Protein AF-0000000080272204 (afdb_homodimer)

Nearest PDB structures (foldseek):
  3our-assembly3_F  TM=9.694E-01  e=1.340E-16  Vibrio vulnificus CMCP6
  1gpr-assembly1_A-2  TM=9.394E-01  e=9.663E-17  Bacillus subtilis
  2gpr-assembly1_A  TM=9.603E-01  e=1.250E-15  Mycoplasma capricolum
  1gla-assembly1_F  TM=9.497E-01  e=7.249E-16  Escherichia coli
  4jbw-assembly1_M  TM=9.417E-01  e=1.393E-15  Escherichia coli K-12

Structure (mmCIF, N/CA/C/O backbone):
data_AF-0000000080272204-model_v1
#
loop_
_entity.id
_entity.type
_entity.pdbx_description
1 polymer 'PTS EIIA type-1 domain-containing protein'
#
loop_
_atom_site.group_PDB
_atom_site.id
_atom_site.type_symbol
_atom_site.label_atom_id
_atom_site.label_alt_id
_atom_site.label_comp_id
_atom_site.label_asym_id
_atom_site.label_entity_id
_atom_site.label_seq_id
_atom_site.pdbx_PDB_ins_code
_atom_site.Cartn_x
_atom_site.Cartn_y
_atom_site.Cartn_z
_atom_site.occupancy
_atom_site.B_iso_or_equiv
_atom_site.auth_seq_id
_atom_site.auth_comp_id
_atom_site.auth_asym_id
_atom_site.auth_atom_id
_atom_site.pdbx_PDB_model_num
ATOM 1 N N . MET A 1 1 ? -48.375 26.5 2.039 1 31.86 1 MET A N 1
ATOM 2 C CA . MET A 1 1 ? -47.281 26.047 1.176 1 31.86 1 MET A CA 1
ATOM 3 C C . MET A 1 1 ? -46.031 25.734 1.995 1 31.86 1 MET A C 1
ATOM 5 O O . MET A 1 1 ? -45.438 26.641 2.596 1 31.86 1 MET A O 1
ATOM 9 N N . PHE A 1 2 ? -45.906 24.578 2.662 1 43.72 2 PHE A N 1
ATOM 10 C CA . PHE A 1 2 ? -44.906 24.141 3.619 1 43.72 2 PHE A CA 1
ATOM 11 C C . PHE A 1 2 ? -43.531 24 2.943 1 43.72 2 PHE A C 1
ATOM 13 O O . PHE A 1 2 ? -43.375 23.172 2.033 1 43.72 2 PHE A O 1
ATOM 20 N N . LYS A 1 3 ? -42.844 25.078 2.795 1 41.72 3 LYS A N 1
ATOM 21 C CA . LYS A 1 3 ? -41.469 25.062 2.334 1 41.72 3 LYS A CA 1
ATOM 22 C C . LYS A 1 3 ? -40.625 24.016 3.074 1 41.72 3 LYS A C 1
ATOM 24 O O . LYS A 1 3 ? -40.438 24.125 4.285 1 41.72 3 LYS A O 1
ATOM 29 N N . PHE A 1 4 ? -40.719 22.75 2.859 1 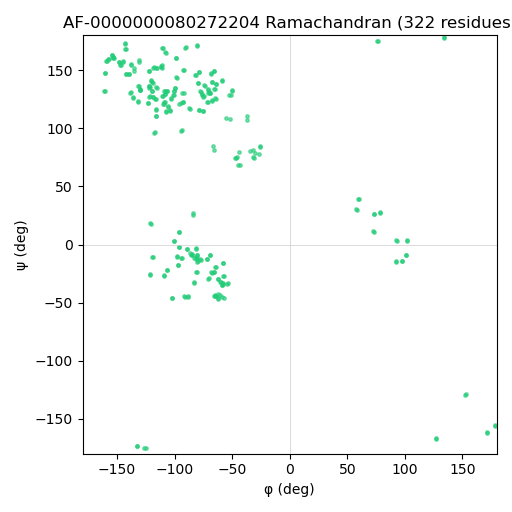41 4 PHE A N 1
ATOM 30 C CA . PHE A 1 4 ? -39.75 21.75 3.289 1 41 4 PHE A CA 1
ATOM 31 C C . PHE A 1 4 ? -38.312 22.219 3.047 1 41 4 PHE A C 1
ATOM 33 O O . PHE A 1 4 ? -37.906 22.359 1.899 1 41 4 PHE A O 1
ATOM 40 N N . ILE A 1 5 ? -37.812 23.188 3.713 1 39.78 5 ILE A N 1
ATOM 41 C CA . ILE A 1 5 ? -36.406 23.484 3.617 1 39.78 5 ILE A CA 1
ATOM 42 C C . ILE A 1 5 ? -35.594 22.188 3.721 1 39.78 5 ILE A C 1
ATOM 44 O O . ILE A 1 5 ? -35.625 21.5 4.75 1 39.78 5 ILE A O 1
ATOM 48 N N . LYS A 1 6 ? -35.594 21.438 2.652 1 42.91 6 LYS A N 1
ATOM 49 C CA . LYS A 1 6 ? -34.594 20.375 2.574 1 42.91 6 LYS A CA 1
ATOM 50 C C . LYS A 1 6 ? -33.344 20.719 3.393 1 42.91 6 LYS A C 1
ATOM 52 O O . LYS A 1 6 ? -32.719 21.734 3.152 1 42.91 6 LYS A O 1
ATOM 57 N N . LYS A 1 7 ? -33.344 20.594 4.621 1 43.19 7 LYS A N 1
ATOM 58 C CA . LYS A 1 7 ? -32.062 20.641 5.344 1 43.19 7 LYS A CA 1
ATOM 59 C C . LYS A 1 7 ? -30.938 20.078 4.488 1 43.19 7 LYS A C 1
ATOM 61 O O . LYS A 1 7 ? -30.938 18.906 4.125 1 43.19 7 LYS A O 1
ATOM 66 N N . ASP A 1 8 ? -30.328 20.797 3.547 1 45.28 8 ASP A N 1
ATOM 67 C CA . ASP A 1 8 ? -29.125 20.438 2.805 1 45.28 8 ASP A CA 1
ATOM 68 C C . ASP A 1 8 ? -28.188 19.578 3.662 1 45.28 8 ASP A C 1
ATOM 70 O O . ASP A 1 8 ? -27.781 20 4.742 1 45.28 8 ASP A O 1
ATOM 74 N N . LYS A 1 9 ? -28.453 18.375 3.873 1 51.38 9 LYS A N 1
ATOM 75 C CA . LYS A 1 9 ? -27.531 17.469 4.527 1 51.38 9 LYS A CA 1
ATOM 76 C C . LYS A 1 9 ? -26.094 17.922 4.352 1 51.38 9 LYS A C 1
ATOM 78 O O . LYS A 1 9 ? -25.609 18.047 3.227 1 51.38 9 LYS A O 1
ATOM 83 N N . GLU A 1 10 ? -25.547 18.828 5.188 1 57.72 10 GLU A N 1
ATOM 84 C CA . GLU A 1 10 ? -24.219 19.438 5.215 1 57.72 10 GLU A CA 1
ATOM 85 C C . GLU A 1 10 ? -23.156 18.438 4.805 1 57.72 10 GLU A C 1
ATOM 87 O O . GLU A 1 10 ? -23.078 17.328 5.359 1 57.72 10 GLU A O 1
ATOM 92 N N . GLU A 1 11 ? -22.562 18.625 3.648 1 73.19 11 GLU A N 1
ATOM 93 C CA . GLU A 1 11 ? -21.422 17.906 3.115 1 73.19 11 GLU A CA 1
ATOM 94 C C . GLU A 1 11 ? -20.234 17.953 4.078 1 73.19 11 GLU A C 1
ATOM 96 O O . GLU A 1 11 ? -19.812 19.047 4.484 1 73.19 11 GLU A O 1
ATOM 101 N N . LYS A 1 12 ? -19.953 16.766 4.695 1 89.88 12 LYS A N 1
ATOM 102 C CA . LYS A 1 12 ? -18.812 16.688 5.605 1 89.88 12 LYS A CA 1
ATOM 103 C C . LYS A 1 12 ? -17.5 16.562 4.84 1 89.88 12 LYS A C 1
ATOM 105 O O . LYS A 1 12 ? -17.391 15.734 3.932 1 89.88 12 LYS A O 1
ATOM 110 N N . SER A 1 13 ? -16.641 17.625 5.004 1 95.75 13 SER A N 1
ATOM 111 C CA . SER A 1 13 ? -15.328 17.625 4.371 1 95.75 13 SER A CA 1
ATOM 112 C C . SER A 1 13 ? -14.219 17.781 5.402 1 95.75 13 SER A C 1
ATOM 114 O O . SER A 1 13 ? -14.445 18.297 6.496 1 95.75 13 SER A O 1
ATOM 116 N N . ILE A 1 14 ? -13.148 17.234 5.113 1 97.25 14 ILE A N 1
ATOM 117 C CA . ILE A 1 14 ? -11.93 17.344 5.918 1 97.25 14 ILE A CA 1
ATOM 118 C C . ILE A 1 14 ? -10.844 18.047 5.113 1 97.25 14 ILE A C 1
ATOM 120 O O . ILE A 1 14 ? -10.617 17.734 3.943 1 97.25 14 ILE A O 1
ATOM 124 N N . ILE A 1 15 ? -10.172 18.953 5.738 1 98.19 15 ILE A N 1
ATOM 125 C CA . ILE A 1 15 ? -9.078 19.672 5.094 1 98.19 15 ILE A CA 1
ATOM 126 C C . ILE A 1 15 ? -7.746 19.219 5.684 1 98.19 15 ILE A C 1
ATOM 128 O O . ILE A 1 15 ? -7.582 19.172 6.906 1 98.19 15 ILE A O 1
ATOM 132 N N . LEU A 1 16 ? -6.832 18.875 4.871 1 98.75 16 LEU A N 1
ATOM 133 C CA . LEU A 1 16 ? -5.469 18.578 5.289 1 98.75 16 LEU A CA 1
ATOM 134 C C . LEU A 1 16 ? -4.512 19.688 4.891 1 98.75 16 LEU A C 1
ATOM 136 O O . LEU A 1 16 ? -4.504 20.125 3.736 1 98.75 16 LEU A O 1
ATOM 140 N N . LYS A 1 17 ? -3.73 20.094 5.801 1 98.94 17 LYS A N 1
ATOM 141 C CA . LYS A 1 17 ? -2.635 21.016 5.523 1 98.94 17 LYS A CA 1
ATOM 142 C C . LYS A 1 17 ? -1.354 20.266 5.18 1 98.94 17 LYS A C 1
ATOM 144 O O . LYS A 1 17 ? -1.29 19.031 5.316 1 98.94 17 LYS A O 1
ATOM 149 N N . SER A 1 18 ? -0.386 21.016 4.711 1 98.94 18 SER A N 1
ATOM 150 C CA . SER A 1 18 ? 0.861 20.375 4.312 1 98.94 18 SER A CA 1
ATOM 151 C C . SER A 1 18 ? 1.632 19.875 5.531 1 98.94 18 SER A C 1
ATOM 153 O O . SER A 1 18 ? 1.842 20.609 6.492 1 98.94 18 SER A O 1
ATOM 155 N N . PRO A 1 19 ? 2.047 18.688 5.504 1 98.94 19 PRO A N 1
ATOM 156 C CA . PRO A 1 19 ? 2.9 18.188 6.582 1 98.94 19 PRO A CA 1
ATOM 157 C C . PRO A 1 19 ? 4.363 18.594 6.41 1 98.94 19 PRO A C 1
ATOM 159 O O . PRO A 1 19 ? 5.195 18.281 7.27 1 98.94 19 PRO A O 1
ATOM 162 N N . ILE A 1 20 ? 4.625 19.234 5.328 1 98.69 20 ILE A N 1
ATOM 163 C CA . ILE A 1 20 ? 6 19.578 4.992 1 98.69 20 ILE A CA 1
ATOM 164 C C . ILE A 1 20 ? 6.062 21.031 4.516 1 98.69 20 ILE A C 1
ATOM 166 O O . ILE A 1 20 ? 5.09 21.562 3.977 1 98.69 20 ILE A O 1
ATOM 170 N N . VAL A 1 21 ? 7.211 21.641 4.793 1 98.88 21 VAL A N 1
ATOM 171 C CA . VAL A 1 21 ? 7.559 22.906 4.133 1 98.88 21 VAL A CA 1
ATOM 172 C C . VAL A 1 21 ? 8.422 22.609 2.908 1 98.88 21 VAL A C 1
ATOM 174 O O . VAL A 1 21 ? 9.43 21.906 3 1 98.88 21 VAL A O 1
ATOM 177 N N . GLY A 1 22 ? 7.973 23.031 1.743 1 98.88 22 GLY A N 1
ATOM 178 C CA . GLY A 1 22 ? 8.719 22.797 0.518 1 98.88 22 GLY A CA 1
ATOM 179 C C . GLY A 1 22 ? 7.836 22.719 -0.714 1 98.88 22 GLY A C 1
ATOM 180 O O . GLY A 1 22 ? 7.023 23.609 -0.96 1 98.88 22 GLY A O 1
ATOM 181 N N . ARG A 1 23 ? 8.031 21.641 -1.499 1 98.88 23 ARG A N 1
ATOM 182 C CA . ARG A 1 23 ? 7.285 21.438 -2.736 1 98.88 23 ARG A CA 1
ATOM 183 C C . ARG A 1 23 ? 6.305 20.281 -2.604 1 98.88 23 ARG A C 1
ATOM 185 O O . ARG A 1 23 ? 6.684 19.188 -2.168 1 98.88 23 ARG A O 1
ATOM 192 N N . CYS A 1 24 ? 5.086 20.516 -2.918 1 98.94 24 CYS A N 1
ATOM 193 C CA . CYS A 1 24 ? 4.043 19.516 -3.061 1 98.94 24 CYS A CA 1
ATOM 194 C C . CYS A 1 24 ? 3.793 19.188 -4.531 1 98.94 24 CYS A C 1
ATOM 196 O O . CYS A 1 24 ? 3.584 20.094 -5.34 1 98.94 24 CYS A O 1
ATOM 198 N N . PHE A 1 25 ? 3.812 17.875 -4.887 1 98.88 25 PHE A N 1
ATOM 199 C CA . PHE A 1 25 ? 3.715 17.531 -6.297 1 98.88 25 PHE A CA 1
ATOM 200 C C . PHE A 1 25 ? 2.879 16.266 -6.484 1 98.88 25 PHE A C 1
ATOM 202 O O . PHE A 1 25 ? 2.51 15.609 -5.508 1 98.88 25 PHE A O 1
ATOM 209 N N . ASP A 1 26 ? 2.521 15.984 -7.676 1 98.69 26 ASP A N 1
ATOM 210 C CA . ASP A 1 26 ? 1.688 14.828 -8 1 98.69 26 ASP A CA 1
ATOM 211 C C . ASP A 1 26 ? 2.414 13.523 -7.691 1 98.69 26 ASP A C 1
ATOM 213 O O . ASP A 1 26 ? 3.602 13.383 -7.988 1 98.69 26 ASP A O 1
ATOM 217 N N . MET A 1 27 ? 1.705 12.648 -7.055 1 97.06 27 MET A N 1
ATOM 218 C CA . MET A 1 27 ? 2.295 11.391 -6.605 1 97.06 27 MET A CA 1
ATOM 219 C C . MET A 1 27 ? 2.887 10.609 -7.777 1 97.06 27 MET A C 1
ATOM 221 O O . MET A 1 27 ? 3.783 9.789 -7.594 1 97.06 27 MET A O 1
ATOM 225 N N . SER A 1 28 ? 2.383 10.781 -9.008 1 96.25 28 SER A N 1
ATOM 226 C CA . SER A 1 28 ? 2.885 10.094 -10.195 1 96.25 28 SER A CA 1
ATOM 227 C C . SER A 1 28 ? 4.367 10.383 -10.414 1 96.25 28 SER A C 1
ATOM 229 O O . SER A 1 28 ? 5.043 9.656 -11.141 1 96.25 28 SER A O 1
ATOM 231 N N . GLU A 1 29 ? 4.891 11.422 -9.742 1 97.25 29 GLU A N 1
ATOM 232 C CA . GLU A 1 29 ? 6.293 11.805 -9.883 1 97.25 29 GLU A CA 1
ATOM 233 C C . GLU A 1 29 ? 7.18 11 -8.938 1 97.25 29 GLU A C 1
ATOM 235 O O . GLU A 1 29 ? 8.406 11.062 -9.031 1 97.25 29 GLU A O 1
ATOM 240 N N . MET A 1 30 ? 6.613 10.281 -8.07 1 96.5 30 MET A N 1
ATOM 241 C CA . MET A 1 30 ? 7.41 9.5 -7.121 1 96.5 30 MET A CA 1
ATOM 242 C C . MET A 1 30 ? 8.227 8.438 -7.848 1 96.5 30 MET A C 1
ATOM 244 O O . MET A 1 30 ? 7.719 7.758 -8.742 1 96.5 30 MET A O 1
ATOM 248 N N . PRO A 1 31 ? 9.438 8.227 -7.488 1 92.62 31 PRO A N 1
ATOM 249 C CA . PRO A 1 31 ? 10.305 7.262 -8.172 1 92.62 31 PRO A CA 1
ATOM 250 C C . PRO A 1 31 ? 10.117 5.836 -7.66 1 92.62 31 PRO A C 1
ATOM 252 O O . PRO A 1 31 ? 11.094 5.094 -7.523 1 92.62 31 PRO A O 1
ATOM 255 N N . ASP A 1 32 ? 8.969 5.586 -7.18 1 89.06 32 ASP A N 1
ATOM 256 C CA . ASP A 1 32 ? 8.594 4.262 -6.695 1 89.06 32 ASP A CA 1
ATOM 257 C C . ASP A 1 32 ? 7.172 3.898 -7.121 1 89.06 32 ASP A C 1
ATOM 259 O O . ASP A 1 32 ? 6.227 4.645 -6.848 1 89.06 32 ASP A O 1
ATOM 263 N N . GLU A 1 33 ? 6.977 2.748 -7.672 1 87.31 33 GLU A N 1
ATOM 264 C CA . GLU A 1 33 ? 5.703 2.389 -8.289 1 87.31 33 GLU A CA 1
ATOM 265 C C . GLU A 1 33 ? 4.621 2.184 -7.238 1 87.31 33 GLU A C 1
ATOM 267 O O . GLU A 1 33 ? 3.436 2.383 -7.512 1 87.31 33 GLU A O 1
ATOM 272 N N . MET A 1 34 ? 5.008 1.765 -6.062 1 86.88 34 MET A N 1
ATOM 273 C CA . MET A 1 34 ? 4.016 1.616 -5.004 1 86.88 34 MET A CA 1
ATOM 274 C C . MET A 1 34 ? 3.311 2.939 -4.727 1 86.88 34 MET A C 1
ATOM 276 O O . MET A 1 34 ? 2.117 2.961 -4.426 1 86.88 34 MET A O 1
ATOM 280 N N . PHE A 1 35 ? 4.094 3.992 -4.863 1 93.62 35 PHE A N 1
ATOM 281 C CA . PHE A 1 35 ? 3.543 5.32 -4.617 1 93.62 35 PHE A CA 1
ATOM 282 C C . PHE A 1 35 ? 2.99 5.922 -5.906 1 93.62 35 PHE A C 1
ATOM 284 O O . PHE A 1 35 ? 1.856 6.402 -5.934 1 93.62 35 PHE A O 1
ATOM 291 N N . SER A 1 36 ? 3.717 5.832 -6.996 1 93.94 36 SER A N 1
ATOM 292 C CA . SER A 1 36 ? 3.34 6.512 -8.234 1 93.94 36 SER A CA 1
ATOM 293 C C . SER A 1 36 ? 2.074 5.91 -8.828 1 93.94 36 SER A C 1
ATOM 295 O O . SER A 1 36 ? 1.328 6.598 -9.531 1 93.94 36 SER A O 1
ATOM 297 N N . LYS A 1 37 ? 1.84 4.645 -8.477 1 89.94 37 LYS A N 1
ATOM 298 C CA . LYS A 1 37 ? 0.646 3.979 -8.992 1 89.94 37 LYS A CA 1
ATOM 299 C C . LYS A 1 37 ? -0.466 3.957 -7.953 1 89.94 37 LYS A C 1
ATOM 301 O O . LYS A 1 37 ? -1.498 3.312 -8.148 1 89.94 37 LYS A O 1
ATO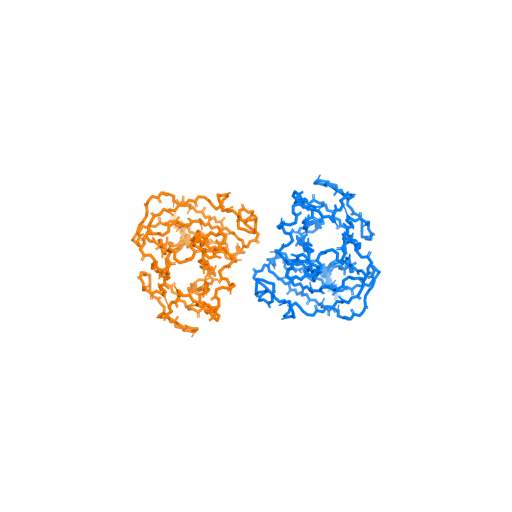M 306 N N . LYS A 1 38 ? -0.246 4.555 -6.812 1 92.81 38 LYS A N 1
ATOM 307 C CA . LYS A 1 38 ? -1.226 4.781 -5.754 1 92.81 38 LYS A CA 1
ATOM 308 C C . LYS A 1 38 ? -1.795 3.463 -5.238 1 92.81 38 LYS A C 1
ATOM 310 O O . LYS A 1 38 ? -2.996 3.355 -4.984 1 92.81 38 LYS A O 1
ATOM 315 N N . LEU A 1 39 ? -0.889 2.494 -5.148 1 89.25 39 LEU A N 1
ATOM 316 C CA . LEU A 1 39 ? -1.328 1.191 -4.66 1 89.25 39 LEU A CA 1
ATOM 317 C C . LEU A 1 39 ? -1.761 1.276 -3.201 1 89.25 39 LEU A C 1
ATOM 319 O O . LEU A 1 39 ? -2.607 0.5 -2.754 1 89.25 39 LEU A O 1
ATOM 323 N N . LEU A 1 40 ? -1.246 2.27 -2.518 1 91.56 40 LEU A N 1
ATOM 324 C CA . LEU A 1 40 ? -1.559 2.414 -1.1 1 91.56 40 LEU A CA 1
ATOM 325 C C . LEU A 1 40 ? -2.736 3.361 -0.897 1 91.56 40 LEU A C 1
ATOM 327 O O . LEU A 1 40 ? -3.229 3.516 0.223 1 91.56 40 LEU A O 1
ATOM 331 N N . GLY A 1 41 ? -3.113 4.055 -1.908 1 92.62 41 GLY A N 1
ATOM 332 C CA . GLY A 1 41 ? -4.176 5.043 -1.81 1 92.62 41 GLY A CA 1
ATOM 333 C C . GLY A 1 41 ? -3.83 6.359 -2.477 1 92.62 41 GLY A C 1
ATOM 334 O O . GLY A 1 41 ? -2.717 6.535 -2.979 1 92.62 41 GLY A O 1
ATOM 335 N N . ASP A 1 42 ? -4.766 7.297 -2.463 1 94.88 42 ASP A N 1
ATOM 336 C CA . ASP A 1 42 ? -4.57 8.609 -3.061 1 94.88 42 ASP A CA 1
ATOM 337 C C . ASP A 1 42 ? -3.736 9.516 -2.15 1 94.88 42 ASP A C 1
ATOM 339 O O . ASP A 1 42 ? -3.766 9.359 -0.926 1 94.88 42 ASP A O 1
ATOM 343 N N . GLY A 1 43 ? -2.975 10.383 -2.74 1 97.44 43 GLY A N 1
ATOM 344 C CA . GLY A 1 43 ? -2.172 11.312 -1.961 1 97.44 43 GLY A CA 1
ATOM 345 C C . GLY A 1 43 ? -1.313 12.227 -2.816 1 97.44 43 GLY A C 1
ATOM 346 O O . GLY A 1 43 ? -1.695 12.57 -3.936 1 97.44 43 GLY A O 1
ATOM 347 N N . VAL A 1 44 ? -0.223 12.703 -2.16 1 98.69 44 VAL A N 1
ATOM 348 C CA . VAL A 1 44 ? 0.684 13.648 -2.805 1 98.69 44 VAL A CA 1
ATOM 349 C C . VAL A 1 44 ? 2.119 13.375 -2.359 1 98.69 44 VAL A C 1
ATOM 351 O O . VAL A 1 44 ? 2.344 12.727 -1.334 1 98.69 44 VAL A O 1
ATOM 354 N N . GLY A 1 45 ? 3.049 13.836 -3.217 1 98.75 45 GLY A N 1
ATOM 355 C CA . GLY A 1 45 ? 4.465 13.805 -2.879 1 98.75 45 GLY A CA 1
ATOM 356 C C . GLY A 1 45 ? 4.984 15.133 -2.367 1 98.75 45 GLY A C 1
ATOM 357 O O . GLY A 1 45 ? 4.371 16.172 -2.596 1 98.75 45 GLY A O 1
ATOM 358 N N . PHE A 1 46 ? 6.125 15.07 -1.666 1 98.81 46 PHE A N 1
ATOM 359 C CA . PHE A 1 46 ? 6.727 16.281 -1.12 1 98.81 46 PHE A CA 1
ATOM 360 C C . PHE A 1 46 ? 8.242 16.25 -1.271 1 98.81 46 PHE A C 1
ATOM 362 O O . PHE A 1 46 ? 8.852 15.18 -1.185 1 98.81 46 PHE A O 1
ATOM 369 N N . GLU A 1 47 ? 8.75 17.359 -1.454 1 98.75 47 GLU A N 1
ATOM 370 C CA . GLU A 1 47 ? 10.164 17.625 -1.232 1 98.75 47 GLU A CA 1
ATOM 371 C C . GLU A 1 47 ? 10.367 18.641 -0.11 1 98.75 47 GLU A C 1
ATOM 373 O O . GLU A 1 47 ? 10.094 19.828 -0.286 1 98.75 47 GLU A O 1
ATOM 378 N N . SER A 1 48 ? 10.875 18.234 0.975 1 98.75 48 SER A N 1
ATOM 379 C CA . SER A 1 48 ? 10.992 19.062 2.172 1 98.75 48 SER A CA 1
ATOM 380 C C . SER A 1 48 ? 12.219 19.969 2.102 1 98.75 48 SER A C 1
ATOM 382 O O . SER A 1 48 ? 13.281 19.547 1.651 1 98.75 48 SER A O 1
ATOM 384 N N . THR A 1 49 ? 12.133 21.141 2.643 1 98.38 49 THR A N 1
ATOM 385 C CA . THR A 1 49 ? 13.266 22.062 2.68 1 98.38 49 THR A CA 1
ATOM 386 C C . THR A 1 49 ? 13.844 22.141 4.09 1 98.38 49 THR A C 1
ATOM 388 O O . THR A 1 49 ? 15 22.531 4.266 1 98.38 49 THR A O 1
ATOM 391 N N . ASP A 1 50 ? 13.102 21.812 5.121 1 97.94 50 ASP A N 1
ATOM 392 C CA . ASP A 1 50 ? 13.578 22.094 6.469 1 97.94 50 ASP A CA 1
ATOM 393 C C . ASP A 1 50 ? 13.719 20.812 7.285 1 97.94 50 ASP A C 1
ATOM 395 O O . ASP A 1 50 ? 14.234 20.844 8.406 1 97.94 50 ASP A O 1
ATOM 399 N N . GLY A 1 51 ? 13.219 19.672 6.809 1 98.62 51 GLY A N 1
ATOM 400 C CA . GLY A 1 51 ? 13.398 18.406 7.496 1 98.62 51 GLY A CA 1
ATOM 401 C C . GLY A 1 51 ? 12.469 18.219 8.68 1 98.62 51 GLY A C 1
ATOM 402 O O . GLY A 1 51 ? 12.82 17.578 9.664 1 98.62 51 GLY A O 1
ATOM 403 N N . ILE A 1 52 ? 11.312 18.844 8.656 1 98.81 52 ILE A N 1
ATOM 404 C CA . ILE A 1 52 ? 10.336 18.703 9.727 1 98.81 52 ILE A CA 1
ATOM 405 C C . ILE A 1 52 ? 9.023 18.172 9.164 1 98.81 52 ILE A C 1
ATOM 407 O O . ILE A 1 52 ? 8.594 18.578 8.078 1 98.81 52 ILE A O 1
ATOM 411 N N . LEU A 1 53 ? 8.43 17.219 9.828 1 98.94 53 LEU A N 1
ATOM 412 C CA . LEU A 1 53 ? 7.105 16.688 9.508 1 98.94 53 LEU A CA 1
ATOM 413 C C . LEU A 1 53 ? 6.059 17.234 10.477 1 98.94 53 LEU A C 1
ATOM 415 O O . LEU A 1 53 ? 6.195 17.078 11.695 1 98.94 53 LEU A O 1
ATOM 419 N N . TYR A 1 54 ? 5.02 17.812 9.945 1 98.94 54 TYR A N 1
ATOM 420 C CA . TYR A 1 54 ? 3.955 18.406 10.758 1 98.94 54 TYR A CA 1
ATOM 421 C C . TYR A 1 54 ? 2.664 17.609 10.617 1 98.94 54 TYR A C 1
ATOM 423 O O . TYR A 1 54 ? 2.428 16.953 9.594 1 98.94 54 TYR A O 1
ATOM 431 N N . ALA A 1 55 ? 1.845 17.688 11.633 1 98.94 55 ALA A N 1
ATOM 432 C CA . ALA A 1 55 ? 0.514 17.094 11.531 1 98.94 55 ALA A CA 1
ATOM 433 C C . ALA A 1 55 ? -0.344 17.844 10.516 1 98.94 55 ALA A C 1
ATOM 435 O O . ALA A 1 55 ? -0.527 19.062 10.617 1 98.94 55 ALA A O 1
ATOM 436 N N . PRO A 1 56 ? -0.852 17.141 9.562 1 98.88 56 PRO A N 1
ATOM 437 C CA . PRO A 1 56 ? -1.643 17.828 8.531 1 98.88 56 PRO A CA 1
ATOM 438 C C . PRO A 1 56 ? -3.09 18.062 8.961 1 98.88 56 PRO A C 1
ATOM 440 O O . PRO A 1 56 ? -3.828 18.781 8.281 1 98.88 56 PRO A O 1
ATOM 443 N N . VAL A 1 57 ? -3.494 17.453 10.023 1 98.75 57 VAL A N 1
ATOM 444 C CA . VAL A 1 57 ? -4.879 17.469 10.484 1 98.75 57 VAL A CA 1
ATOM 445 C C . VAL A 1 57 ? -4.926 17.109 11.969 1 98.75 57 VAL A C 1
ATOM 447 O O . VAL A 1 57 ? -3.99 16.516 12.5 1 98.75 57 VAL A O 1
ATOM 450 N N . ASP A 1 58 ? -5.988 17.531 12.547 1 98.75 58 ASP A N 1
ATOM 451 C CA . ASP A 1 58 ? -6.23 17.047 13.898 1 98.75 58 ASP A CA 1
ATOM 452 C C . ASP A 1 58 ? -6.523 15.547 13.898 1 98.75 58 ASP A C 1
ATOM 454 O O . ASP A 1 58 ? -7.234 15.047 13.031 1 98.75 58 ASP A O 1
ATOM 458 N N . GLY A 1 59 ? -5.961 14.812 14.914 1 98.62 59 GLY A N 1
ATOM 459 C CA . GLY A 1 59 ? -6.258 13.391 14.992 1 98.62 59 GLY A CA 1
ATOM 460 C C . GLY A 1 59 ? -5.422 12.664 16.031 1 98.62 59 GLY A C 1
ATOM 461 O O . GLY A 1 59 ? -4.926 13.273 16.969 1 98.62 59 GLY A O 1
ATOM 462 N N . GLU A 1 60 ? -5.395 11.359 15.852 1 98.88 60 GLU A N 1
ATOM 463 C CA . GLU A 1 60 ? -4.648 10.484 16.75 1 98.88 60 GLU A CA 1
ATOM 464 C C . GLU A 1 60 ? -3.57 9.711 15.992 1 98.88 60 GLU A C 1
ATOM 466 O O . GLU A 1 60 ? -3.805 9.227 14.883 1 98.88 60 GLU A O 1
ATOM 471 N N . ILE A 1 61 ? -2.375 9.602 16.672 1 98.88 61 ILE A N 1
ATOM 472 C CA . ILE A 1 61 ? -1.317 8.773 16.094 1 98.88 61 ILE A CA 1
ATOM 473 C C . ILE A 1 61 ? -1.66 7.297 16.297 1 98.88 61 ILE A C 1
ATOM 475 O O . ILE A 1 61 ? -1.72 6.805 17.422 1 98.88 61 ILE A O 1
ATOM 479 N N . LEU A 1 62 ? -1.878 6.637 15.18 1 97.31 62 LEU A N 1
ATOM 480 C CA . LEU A 1 62 ? -2.178 5.211 15.258 1 97.31 62 LEU A CA 1
ATOM 481 C C . LEU A 1 62 ? -0.896 4.395 15.367 1 97.31 62 LEU A C 1
ATOM 483 O O . LEU A 1 62 ? -0.887 3.33 15.992 1 97.31 62 LEU A O 1
ATOM 487 N N . GLN A 1 63 ? 0.112 4.895 14.727 1 96.12 63 GLN A N 1
ATOM 488 C CA . GLN A 1 63 ? 1.357 4.137 14.672 1 96.12 63 GLN A CA 1
ATOM 489 C C . GLN A 1 63 ? 2.537 5.039 14.328 1 96.12 63 GLN A C 1
ATOM 491 O O . GLN A 1 63 ? 2.424 5.91 13.461 1 96.12 63 GLN A O 1
ATOM 496 N N . VAL A 1 64 ? 3.549 4.887 15.094 1 97.75 64 VAL A N 1
ATOM 497 C CA . VAL A 1 64 ? 4.871 5.344 14.68 1 97.75 64 VAL A CA 1
ATOM 498 C C . VAL A 1 64 ? 5.766 4.141 14.383 1 97.75 64 VAL A C 1
ATOM 500 O O . VAL A 1 64 ? 5.973 3.289 15.25 1 97.75 64 VAL A O 1
ATOM 503 N N . PHE A 1 65 ? 6.23 4.078 13.211 1 96.31 65 PHE A N 1
ATOM 504 C CA . PHE A 1 65 ? 7.062 2.934 12.867 1 96.31 65 PHE A CA 1
ATOM 505 C C . PHE A 1 65 ? 8.367 2.957 13.656 1 96.31 65 PHE A C 1
ATOM 507 O O . PHE A 1 65 ? 8.922 4.027 13.906 1 96.31 65 PHE A O 1
ATOM 514 N N . PRO A 1 66 ? 8.922 1.844 13.953 1 94.5 66 PRO A N 1
ATOM 515 C CA . PRO A 1 66 ? 10.062 1.766 14.859 1 94.5 66 PRO A CA 1
ATOM 516 C C . PRO A 1 66 ? 11.273 2.553 14.359 1 94.5 66 PRO A C 1
ATOM 518 O O . PRO A 1 66 ? 11.984 3.176 15.148 1 94.5 66 PRO A O 1
ATOM 521 N N . THR A 1 67 ? 11.477 2.643 13.047 1 95.5 67 THR A N 1
ATOM 522 C CA . THR A 1 67 ? 12.625 3.355 12.492 1 95.5 67 THR A CA 1
ATOM 523 C C . THR A 1 67 ? 12.297 4.828 12.273 1 95.5 67 THR A C 1
ATOM 525 O O . THR A 1 67 ? 13.117 5.582 11.75 1 95.5 67 THR A O 1
ATOM 528 N N . LYS A 1 68 ? 11.031 5.219 12.531 1 97.69 68 LYS A N 1
ATOM 529 C CA . LYS A 1 68 ? 10.539 6.59 12.555 1 97.69 68 LYS A CA 1
ATOM 530 C C . LYS A 1 68 ? 10.438 7.16 11.141 1 97.69 68 LYS A C 1
ATOM 532 O O . LYS A 1 68 ? 10.25 8.367 10.961 1 97.69 68 LYS A O 1
ATOM 537 N N . HIS A 1 69 ? 10.586 6.293 10.117 1 97.44 69 HIS A N 1
ATOM 538 C CA . HIS A 1 69 ? 10.555 6.785 8.742 1 97.44 69 HIS A CA 1
ATOM 539 C C . HIS A 1 69 ? 9.125 7.074 8.297 1 97.44 69 HIS A C 1
ATOM 541 O O . HIS A 1 69 ? 8.914 7.672 7.238 1 97.44 69 HIS A O 1
ATOM 547 N N . ALA A 1 70 ? 8.133 6.57 9.117 1 97.38 70 ALA A N 1
ATOM 548 C CA . ALA A 1 70 ? 6.73 6.75 8.758 1 97.38 70 ALA A CA 1
ATOM 549 C C . ALA A 1 70 ? 5.84 6.746 10 1 97.38 70 ALA A C 1
ATOM 551 O O . ALA A 1 70 ? 6.238 6.246 11.055 1 97.38 70 ALA A O 1
ATOM 552 N N . LEU A 1 71 ? 4.645 7.27 9.859 1 97.81 71 LEU A N 1
ATOM 553 C CA . LEU A 1 71 ? 3.615 7.16 10.891 1 97.81 71 LEU A CA 1
ATOM 554 C C . LEU A 1 71 ? 2.223 7.223 10.273 1 97.81 71 LEU A C 1
ATOM 556 O O . LEU A 1 71 ? 2.07 7.605 9.109 1 97.81 71 LEU A O 1
ATOM 560 N N . ILE A 1 72 ? 1.225 6.762 10.961 1 97.69 72 ILE A N 1
ATOM 561 C CA . ILE A 1 72 ? -0.171 6.777 10.531 1 97.69 72 ILE A CA 1
ATOM 562 C C . ILE A 1 72 ? -1.005 7.586 11.523 1 97.69 72 ILE A C 1
ATOM 564 O O . ILE A 1 72 ? -0.894 7.398 12.734 1 97.69 72 ILE A O 1
ATOM 568 N N . LEU A 1 73 ? -1.796 8.461 10.977 1 97.94 73 LEU A N 1
ATOM 569 C CA . LEU A 1 73 ? -2.738 9.273 11.742 1 97.94 73 LEU A CA 1
ATOM 570 C C . LEU A 1 73 ? -4.176 8.938 11.367 1 97.94 73 LEU A C 1
ATOM 572 O O . LEU A 1 73 ? -4.445 8.531 10.227 1 97.94 73 LEU A O 1
ATOM 576 N N . ARG A 1 74 ? -5.031 9.148 12.336 1 98.19 74 ARG A N 1
ATOM 577 C CA . ARG A 1 74 ? -6.457 8.992 12.07 1 98.19 74 ARG A CA 1
ATOM 578 C C . ARG A 1 74 ? -7.242 10.211 12.555 1 98.19 74 ARG A C 1
ATOM 580 O O . ARG A 1 74 ? -7.039 10.68 13.672 1 98.19 74 ARG A O 1
ATOM 587 N N . THR A 1 75 ? -8.102 10.672 11.703 1 98.12 75 THR A N 1
ATOM 588 C CA . THR A 1 75 ? -8.961 11.789 12.078 1 98.12 75 THR A CA 1
ATOM 589 C C . THR A 1 75 ? -10.148 11.297 12.906 1 98.12 75 THR A C 1
ATOM 591 O O . THR A 1 75 ? -10.367 10.094 13.039 1 98.12 75 THR A O 1
ATOM 594 N N . GLU A 1 76 ? -10.883 12.258 13.445 1 96.25 76 GLU A N 1
ATOM 595 C CA . GLU A 1 76 ? -12.094 11.922 14.195 1 96.25 76 GLU A CA 1
ATOM 596 C C . GLU A 1 76 ? -13.117 11.227 13.297 1 96.25 76 GLU A C 1
ATOM 598 O O . GLU A 1 76 ? -13.867 10.359 13.766 1 9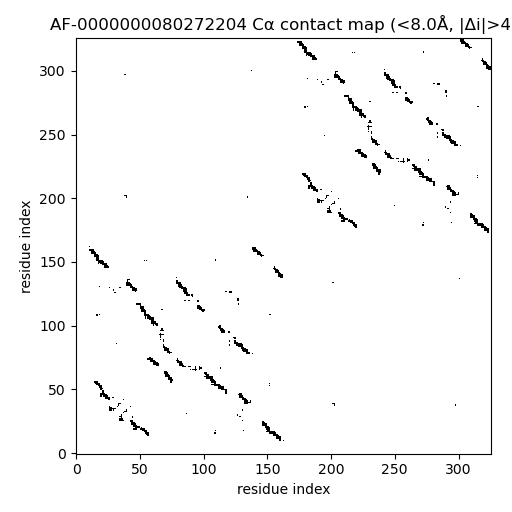6.25 76 GLU A O 1
ATOM 603 N N . GLU A 1 77 ? -13.102 11.547 12.008 1 95.06 77 GLU A N 1
ATOM 604 C CA . GLU A 1 77 ? -14.055 10.992 11.047 1 95.06 77 GLU A CA 1
ATOM 605 C C . GLU A 1 77 ? -13.641 9.602 10.594 1 95.06 77 GLU A C 1
ATOM 607 O O . GLU A 1 77 ? -14.375 8.938 9.859 1 95.06 77 GLU A O 1
ATOM 612 N N . GLY A 1 78 ? -12.414 9.156 10.969 1 95.44 78 GLY A N 1
ATOM 613 C CA . GLY A 1 78 ? -12 7.801 10.656 1 95.44 78 GLY A CA 1
ATOM 614 C C . GLY A 1 78 ? -11.062 7.727 9.469 1 95.44 78 GLY A C 1
ATOM 615 O O . GLY A 1 78 ? -10.688 6.637 9.031 1 95.44 78 GLY A O 1
ATOM 616 N N . ILE A 1 79 ? -10.672 8.875 8.93 1 96.06 79 ILE A N 1
ATOM 617 C CA . ILE A 1 79 ? -9.75 8.898 7.797 1 96.06 79 ILE A CA 1
ATOM 618 C C . ILE A 1 79 ? -8.336 8.578 8.281 1 96.06 79 ILE A C 1
ATOM 620 O O . ILE A 1 79 ? -7.859 9.172 9.25 1 96.06 79 ILE A O 1
ATOM 624 N N . GLU A 1 80 ? -7.73 7.633 7.664 1 96.38 80 GLU A N 1
ATOM 625 C CA . GLU A 1 80 ? -6.355 7.246 7.98 1 96.38 80 GLU A CA 1
ATOM 626 C C . GLU A 1 80 ? -5.371 7.84 6.98 1 96.38 80 GLU A C 1
ATOM 628 O O . GLU A 1 80 ? -5.566 7.727 5.766 1 96.38 80 GLU A O 1
ATOM 633 N N . ILE A 1 81 ? -4.34 8.422 7.52 1 98.31 81 ILE A N 1
ATOM 634 C CA . ILE A 1 81 ? -3.328 9.109 6.719 1 98.31 81 ILE A CA 1
ATOM 635 C C . ILE A 1 81 ? -1.953 8.508 7 1 98.31 81 ILE A C 1
ATOM 637 O O . ILE A 1 81 ? -1.515 8.461 8.156 1 98.31 81 ILE A O 1
ATOM 641 N N . LEU A 1 82 ? -1.329 8.039 6.023 1 98.19 82 LEU A N 1
ATOM 642 C CA . LEU A 1 82 ? 0.059 7.594 6.09 1 98.19 82 LEU A CA 1
ATOM 643 C C . LEU A 1 82 ? 1.009 8.719 5.699 1 98.19 82 LEU A C 1
ATOM 645 O O . LEU A 1 82 ? 0.843 9.344 4.645 1 98.19 82 LEU A O 1
ATOM 649 N N . LEU A 1 83 ? 1.899 9.062 6.543 1 98.75 83 LEU A N 1
ATOM 650 C CA . LEU A 1 83 ? 3.025 9.945 6.25 1 98.75 83 LEU A CA 1
ATOM 651 C C . LEU A 1 83 ? 4.332 9.156 6.195 1 98.75 83 LEU A C 1
ATOM 653 O O . LEU A 1 83 ? 4.754 8.578 7.199 1 98.75 83 LEU A O 1
ATOM 657 N N . HIS A 1 84 ? 4.934 9.078 5.062 1 98.12 84 HIS A N 1
ATOM 658 C CA . HIS A 1 84 ? 6.141 8.305 4.809 1 98.12 84 HIS A CA 1
ATOM 659 C C . HIS A 1 84 ? 7.266 9.195 4.293 1 98.12 84 HIS A C 1
ATOM 661 O O . HIS A 1 84 ? 7.082 9.938 3.322 1 98.12 84 HIS A O 1
ATOM 667 N N . ILE A 1 85 ? 8.438 9.133 4.926 1 98.5 85 ILE A N 1
ATOM 668 C CA . ILE A 1 85 ? 9.555 10.016 4.609 1 98.5 85 ILE A CA 1
ATOM 669 C C . ILE A 1 85 ? 10.602 9.258 3.799 1 98.5 85 ILE A C 1
ATOM 671 O O . ILE A 1 85 ? 11.219 8.312 4.297 1 98.5 85 ILE A O 1
ATOM 675 N N . GLY A 1 86 ? 10.805 9.68 2.566 1 96.81 86 GLY A N 1
ATOM 676 C CA . GLY A 1 86 ? 11.828 9.07 1.725 1 96.81 86 GLY A CA 1
ATOM 677 C C . GLY A 1 86 ? 11.422 7.719 1.173 1 96.81 86 GLY A C 1
ATOM 678 O O . GLY A 1 86 ? 10.336 7.219 1.476 1 96.81 86 GLY A O 1
ATOM 679 N N . ILE A 1 87 ? 12.289 7.238 0.357 1 93.31 87 ILE A N 1
ATOM 680 C CA . ILE A 1 87 ? 12.125 5.914 -0.23 1 93.31 87 ILE A CA 1
ATOM 681 C C . ILE A 1 87 ? 13.289 5.016 0.184 1 93.31 87 ILE A C 1
ATOM 683 O O . ILE A 1 87 ? 14.453 5.395 0.04 1 93.31 87 ILE A O 1
ATOM 687 N N . ASP A 1 88 ? 13 3.83 0.746 1 89.94 88 ASP A N 1
ATOM 688 C CA . ASP A 1 88 ? 13.961 2.848 1.249 1 89.94 88 ASP A CA 1
ATOM 689 C C . ASP A 1 88 ? 14.594 3.318 2.557 1 89.94 88 ASP A C 1
ATOM 691 O O . ASP A 1 88 ? 15.711 2.93 2.885 1 89.94 88 ASP A O 1
ATOM 695 N N . THR A 1 89 ? 13.828 4.148 3.256 1 95.06 89 THR A N 1
ATOM 696 C CA . THR A 1 89 ? 14.398 4.73 4.461 1 95.06 89 THR A CA 1
ATOM 697 C C . THR A 1 89 ? 14.328 3.746 5.625 1 95.06 89 THR A C 1
ATOM 699 O O . THR A 1 89 ? 15.016 3.92 6.637 1 95.06 89 THR A O 1
ATOM 702 N N . LEU A 1 90 ? 13.547 2.729 5.469 1 90.31 90 LEU A N 1
ATOM 703 C CA . LEU A 1 90 ? 13.523 1.668 6.473 1 90.31 90 LEU A CA 1
ATOM 704 C C . LEU A 1 90 ? 14.93 1.135 6.723 1 90.31 90 LEU A C 1
ATOM 706 O O . LEU A 1 90 ? 15.281 0.802 7.855 1 90.31 90 LEU A O 1
ATOM 710 N N . GLN A 1 91 ? 15.719 1.13 5.723 1 89.75 91 GLN A N 1
ATOM 711 C CA . GLN A 1 91 ? 17.047 0.539 5.781 1 89.75 91 GLN A CA 1
ATOM 712 C C . GLN A 1 91 ? 18 1.392 6.625 1 89.75 91 GLN A C 1
ATOM 714 O O . GLN A 1 91 ? 19.094 0.947 6.984 1 89.75 91 GLN A O 1
ATOM 719 N N . MET A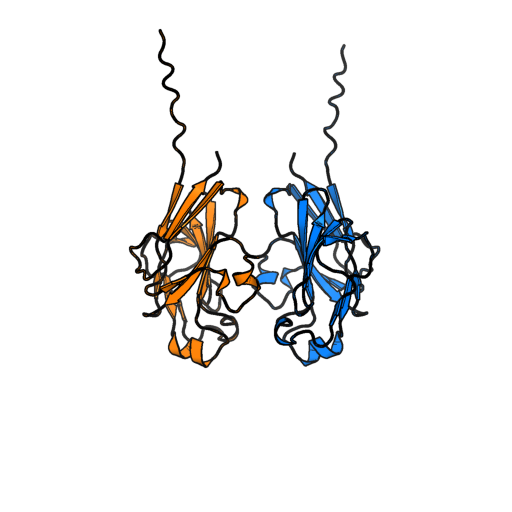 1 92 ? 17.562 2.648 6.941 1 95.62 92 MET A N 1
ATOM 720 C CA . MET A 1 92 ? 18.406 3.553 7.723 1 95.62 92 MET A CA 1
ATOM 721 C C . MET A 1 92 ? 18.297 3.242 9.211 1 95.62 92 MET A C 1
ATOM 723 O O . MET A 1 92 ? 19.047 3.797 10.023 1 95.62 92 MET A O 1
ATOM 727 N N . LYS A 1 93 ? 17.375 2.441 9.57 1 94.75 93 LYS A N 1
ATOM 728 C CA . LYS A 1 93 ? 17.234 1.918 10.93 1 94.75 93 LYS A CA 1
ATOM 729 C C . LYS A 1 93 ? 17.109 3.049 11.945 1 94.75 93 LYS A C 1
ATOM 731 O O . LYS A 1 93 ? 17.688 2.984 13.031 1 94.75 93 LYS A O 1
ATOM 736 N N . GLY A 1 94 ? 16.562 4.109 11.539 1 97.62 94 GLY A N 1
ATOM 737 C CA . GLY A 1 94 ? 16.25 5.184 12.469 1 97.62 94 GLY A CA 1
ATOM 738 C C . GLY A 1 94 ? 17.266 6.312 12.43 1 97.62 94 GLY A C 1
ATOM 739 O O . GLY A 1 94 ? 17.062 7.363 13.039 1 97.62 94 GLY A O 1
ATOM 740 N N . GLU A 1 95 ? 18.359 6.07 11.711 1 98.19 95 GLU A N 1
ATOM 741 C CA . GLU A 1 95 ? 19.375 7.117 11.609 1 98.19 95 GLU A CA 1
ATOM 742 C C . GLU A 1 95 ? 18.828 8.336 10.867 1 98.19 95 GLU A C 1
ATOM 744 O O . GLU A 1 95 ? 18.281 8.211 9.773 1 98.19 95 GLU A O 1
ATOM 749 N N . GLY A 1 96 ? 18.938 9.516 11.516 1 98.5 96 GLY A N 1
ATOM 750 C CA . GLY A 1 96 ? 18.531 10.758 10.875 1 98.5 96 GLY A CA 1
ATOM 751 C C . GLY A 1 96 ? 17.094 11.141 11.18 1 98.5 96 GLY A C 1
ATOM 752 O O . GLY A 1 96 ? 16.578 12.125 10.641 1 98.5 96 GLY A O 1
ATOM 753 N N . PHE A 1 97 ? 16.469 10.383 11.992 1 98.81 97 PHE A N 1
ATOM 754 C CA . PHE A 1 97 ? 15.078 10.641 12.352 1 98.81 97 PHE A CA 1
ATOM 755 C C . PHE A 1 97 ? 14.93 10.852 13.852 1 98.81 97 PHE A C 1
ATOM 757 O O . PHE A 1 97 ? 15.586 10.164 14.641 1 98.81 97 PHE A O 1
ATOM 764 N N . GLU A 1 98 ? 14.117 11.742 14.242 1 98.62 98 GLU A N 1
ATOM 765 C CA . GLU A 1 98 ? 13.719 11.961 15.633 1 98.62 98 GLU A CA 1
ATOM 766 C C . GLU A 1 98 ? 12.211 12.188 15.742 1 98.62 98 GLU A C 1
ATOM 768 O O . GLU A 1 98 ? 11.656 13.055 15.07 1 98.62 98 GLU A O 1
ATOM 773 N N . ALA A 1 99 ? 11.562 11.438 16.547 1 98.62 99 ALA A N 1
ATOM 774 C CA . ALA A 1 99 ? 10.117 11.539 16.719 1 98.62 99 ALA A CA 1
ATOM 775 C C . ALA A 1 99 ? 9.766 12.375 17.953 1 98.62 99 ALA A C 1
ATOM 777 O O . ALA A 1 99 ? 10.422 12.273 18.984 1 98.62 99 ALA A O 1
ATOM 778 N N . PHE A 1 100 ? 8.695 13.156 17.844 1 98.75 100 PHE A N 1
ATOM 779 C CA . PHE A 1 100 ? 8.18 13.969 18.922 1 98.75 100 PHE A CA 1
ATOM 780 C C . PHE A 1 100 ? 6.738 13.594 19.25 1 98.75 100 PHE A C 1
ATOM 782 O O . PHE A 1 100 ? 5.969 14.422 19.75 1 98.75 100 PHE A O 1
ATOM 789 N N . THR A 1 101 ? 6.355 12.422 18.812 1 98.56 101 THR A N 1
ATOM 790 C CA . THR A 1 101 ? 5.035 11.852 19.047 1 98.56 101 THR A CA 1
ATOM 791 C C . THR A 1 101 ? 5.125 10.344 19.266 1 98.56 101 THR A C 1
ATOM 793 O O . THR A 1 101 ? 6.207 9.758 19.172 1 98.56 101 THR A O 1
ATOM 796 N N . GLU A 1 102 ? 3.988 9.734 19.641 1 98.19 102 GLU A N 1
ATOM 797 C CA . GLU A 1 102 ? 3.918 8.297 19.891 1 98.19 102 GLU A CA 1
ATOM 798 C C . GLU A 1 102 ? 2.5 7.77 19.688 1 98.19 102 GLU A C 1
ATOM 800 O O . GLU A 1 102 ? 1.547 8.547 19.625 1 98.19 102 GLU A O 1
ATOM 805 N N . LYS A 1 103 ? 2.441 6.512 19.562 1 97.88 103 LYS A N 1
ATOM 806 C CA . LYS A 1 103 ? 1.143 5.863 19.406 1 97.88 103 LYS A CA 1
ATOM 807 C C . LYS A 1 103 ? 0.16 6.324 20.469 1 97.88 103 LYS A C 1
ATOM 809 O O . LYS A 1 103 ? 0.508 6.387 21.656 1 97.88 103 LYS A O 1
ATOM 814 N N . GLY A 1 104 ? -1.019 6.664 20.031 1 98.44 104 GLY A N 1
ATOM 815 C CA . GLY A 1 104 ? -2.084 7.031 20.938 1 98.44 104 GLY A CA 1
ATOM 816 C C . GLY A 1 104 ? -2.148 8.523 21.219 1 98.44 104 GLY A C 1
ATOM 817 O O . GLY A 1 104 ? -3.146 9.016 21.75 1 98.44 104 GLY A O 1
ATOM 818 N N . LYS A 1 105 ? -1.145 9.266 20.891 1 98.56 105 LYS A N 1
ATOM 819 C CA . LYS A 1 105 ? -1.095 10.703 21.156 1 98.56 105 LYS A CA 1
ATOM 820 C C . LYS A 1 105 ? -2.061 11.461 20.25 1 98.56 105 LYS A C 1
ATOM 822 O O . LYS A 1 105 ? -2.146 11.188 19.062 1 98.56 105 LYS A O 1
ATOM 827 N N . GLN A 1 106 ? -2.795 12.352 20.875 1 98.75 106 GLN A N 1
ATOM 828 C CA . GLN A 1 106 ? -3.594 13.297 20.109 1 98.75 106 GLN A CA 1
ATOM 829 C C . GLN A 1 106 ? -2.734 14.445 19.594 1 98.75 106 GLN A C 1
ATOM 831 O O . GLN A 1 106 ? -1.863 14.953 20.297 1 98.75 106 GLN A O 1
ATOM 836 N N . VAL A 1 107 ? -3.006 14.82 18.359 1 98.88 107 VAL A N 1
ATOM 837 C CA . VAL A 1 107 ? -2.24 15.922 17.781 1 98.88 107 VAL A CA 1
ATOM 838 C C . VAL A 1 107 ? -3.189 16.938 17.156 1 98.88 107 VAL A C 1
ATOM 840 O O . VAL A 1 107 ? -4.324 16.609 16.797 1 98.88 107 VAL A O 1
ATOM 843 N N . LYS A 1 108 ? -2.707 18.141 17.031 1 98.69 108 LYS A N 1
ATOM 844 C CA . LYS A 1 108 ? -3.381 19.219 16.312 1 98.69 108 LYS A CA 1
ATOM 845 C C . LYS A 1 108 ? -2.646 19.578 15.023 1 98.69 108 LYS A C 1
ATOM 847 O O . LYS A 1 108 ? -1.43 19.391 14.93 1 98.69 108 LYS A O 1
ATOM 852 N N . VAL A 1 109 ? -3.422 20.047 14.133 1 98.62 109 VAL A N 1
ATOM 853 C CA . VAL A 1 109 ? -2.842 20.484 12.867 1 98.62 109 VAL A CA 1
ATOM 854 C C . VAL A 1 109 ? -1.68 21.438 13.133 1 98.62 109 VAL A C 1
ATOM 856 O O . VAL A 1 109 ? -1.795 22.359 13.953 1 98.62 109 VAL A O 1
ATOM 859 N N . GLY A 1 110 ? -0.549 21.141 12.508 1 98.62 110 GLY A N 1
ATOM 860 C CA . GLY A 1 110 ? 0.604 22.016 12.641 1 98.62 110 GLY A CA 1
ATOM 861 C C . GLY A 1 110 ? 1.589 21.547 13.695 1 98.62 110 GLY A C 1
ATOM 862 O O . GLY A 1 110 ? 2.719 22.031 13.758 1 98.62 110 GLY A O 1
ATOM 863 N N . ASP A 1 111 ? 1.187 20.578 14.578 1 98.81 111 ASP A N 1
ATOM 864 C CA . ASP A 1 111 ? 2.111 20.047 15.57 1 98.81 111 ASP A CA 1
ATOM 865 C C . ASP A 1 111 ? 3.33 19.422 14.906 1 98.81 111 ASP A C 1
ATOM 867 O O . ASP A 1 111 ? 3.203 18.75 13.875 1 98.81 111 ASP A O 1
ATOM 871 N N . LYS A 1 112 ? 4.5 19.625 15.516 1 98.88 112 LYS A N 1
ATOM 872 C CA . LYS A 1 112 ? 5.703 18.938 15.07 1 98.88 112 LYS A CA 1
ATOM 873 C C . LYS A 1 112 ? 5.648 17.453 15.43 1 98.88 112 LYS A C 1
ATOM 875 O O . LYS A 1 112 ? 5.523 17.094 16.609 1 98.88 112 LYS A O 1
ATOM 880 N N . LEU A 1 113 ? 5.77 16.625 14.414 1 98.88 113 LEU A N 1
ATOM 881 C CA . LEU A 1 113 ? 5.68 15.188 14.648 1 98.88 113 LEU A CA 1
ATOM 882 C C . LEU A 1 113 ? 7.066 14.547 14.648 1 98.88 113 LEU A C 1
ATOM 884 O O . LEU A 1 113 ? 7.363 13.703 15.492 1 98.88 113 LEU A O 1
ATOM 888 N N . LEU A 1 114 ? 7.91 14.906 13.648 1 98.69 114 LEU A N 1
ATOM 889 C CA . LEU A 1 114 ? 9.242 14.344 13.445 1 98.69 114 LEU A CA 1
ATOM 890 C C . LEU A 1 114 ? 10.188 15.375 12.844 1 98.69 114 LEU A C 1
ATOM 892 O O . LEU A 1 114 ? 9.742 16.359 12.234 1 98.69 114 LEU A O 1
ATOM 896 N N . THR A 1 115 ? 11.438 15.109 13.086 1 98.81 115 THR A N 1
ATOM 897 C CA . THR A 1 115 ? 12.477 15.719 12.25 1 98.81 115 THR A CA 1
ATOM 898 C C . THR A 1 115 ? 13.273 14.641 11.523 1 98.81 115 THR A C 1
ATOM 900 O O . THR A 1 115 ? 13.32 13.492 11.953 1 98.81 115 THR A O 1
ATOM 903 N N . PHE A 1 116 ? 13.812 15 10.406 1 98.81 116 PHE A N 1
ATOM 904 C CA . PHE A 1 116 ? 14.648 14.094 9.625 1 98.81 116 PHE A CA 1
ATOM 905 C C . PHE A 1 116 ? 15.742 14.859 8.891 1 98.81 116 PHE A C 1
ATOM 907 O O . PHE A 1 116 ? 15.594 16.047 8.609 1 98.81 116 PHE A O 1
ATOM 914 N N . ASP A 1 117 ? 16.781 14.195 8.609 1 98.56 117 ASP A N 1
ATOM 915 C CA . ASP A 1 117 ? 17.953 14.766 7.945 1 98.56 117 ASP A CA 1
ATOM 916 C C . ASP A 1 117 ? 17.891 14.547 6.434 1 98.56 117 ASP A C 1
ATOM 918 O O . ASP A 1 117 ? 18.328 13.508 5.93 1 98.56 117 ASP A O 1
ATOM 922 N N . ASN A 1 118 ? 17.438 15.586 5.723 1 97.88 118 ASN A N 1
ATOM 923 C CA . ASN A 1 118 ? 17.234 15.484 4.281 1 97.88 118 ASN A CA 1
ATOM 924 C C . ASN A 1 118 ? 18.516 15.086 3.559 1 97.88 118 ASN A C 1
ATOM 926 O O . ASN A 1 118 ? 18.5 14.219 2.688 1 97.88 118 ASN A O 1
ATOM 930 N N . GLU A 1 119 ? 19.578 15.711 3.904 1 97.38 119 GLU A N 1
ATOM 931 C CA . GLU A 1 119 ? 20.859 15.461 3.23 1 97.38 119 GLU A CA 1
ATOM 932 C C . GLU A 1 119 ? 21.344 14.039 3.48 1 97.38 119 GLU A C 1
ATOM 934 O O . GLU A 1 119 ? 21.844 13.383 2.566 1 97.38 119 GLU A O 1
ATOM 939 N N . LEU A 1 120 ? 21.234 13.656 4.715 1 98.19 120 LEU A N 1
ATOM 940 C CA . LEU A 1 120 ? 21.641 12.305 5.055 1 98.19 120 LEU A CA 1
ATOM 941 C C . LEU A 1 120 ? 20.812 11.273 4.293 1 98.19 120 LEU A C 1
ATOM 943 O O . LEU A 1 120 ? 21.359 10.305 3.762 1 98.19 120 LEU A O 1
ATOM 947 N N . ILE A 1 121 ? 19.484 11.477 4.207 1 98 121 ILE A N 1
ATOM 948 C CA . ILE A 1 121 ? 18.609 10.562 3.496 1 98 121 ILE A CA 1
ATOM 949 C C . ILE A 1 121 ? 18.984 10.516 2.021 1 98 121 ILE A C 1
ATOM 951 O O . ILE A 1 121 ? 19.156 9.43 1.452 1 98 121 ILE A O 1
ATOM 955 N N . LYS A 1 122 ? 19.188 11.641 1.456 1 96.12 122 LYS A N 1
ATOM 956 C CA . LYS A 1 122 ? 19.562 11.734 0.047 1 96.12 122 LYS A CA 1
ATOM 957 C C . LYS A 1 122 ? 20.844 10.961 -0.238 1 96.12 122 LYS A C 1
ATOM 959 O O . LYS A 1 122 ? 20.984 10.359 -1.302 1 96.12 122 LYS A O 1
ATOM 964 N N . ALA A 1 123 ? 21.719 10.938 0.69 1 97 123 ALA A N 1
ATOM 965 C CA . ALA A 1 123 ? 23.031 10.328 0.513 1 97 123 ALA A CA 1
ATOM 966 C C . ALA A 1 123 ? 22.953 8.812 0.69 1 97 123 ALA A C 1
ATOM 968 O O . ALA A 1 123 ? 23.766 8.078 0.116 1 97 123 ALA A O 1
ATOM 969 N N . LYS A 1 124 ? 21.984 8.352 1.389 1 95.81 124 LYS A N 1
ATOM 970 C CA . LYS A 1 124 ? 22.062 6.965 1.848 1 95.81 124 LYS A CA 1
ATOM 971 C C . LYS A 1 124 ? 21.062 6.078 1.112 1 95.81 124 LYS A C 1
ATOM 973 O O . LYS A 1 124 ? 21.25 4.863 1.022 1 95.81 124 LYS A O 1
ATOM 978 N N . VAL A 1 125 ? 20.031 6.68 0.675 1 94.25 125 VAL A N 1
ATOM 979 C CA . VAL A 1 125 ? 18.984 5.82 0.149 1 94.25 125 VAL A CA 1
ATOM 980 C C . VAL A 1 125 ? 18.516 6.348 -1.204 1 94.25 125 VAL A C 1
ATOM 982 O O . VAL A 1 125 ? 19.094 7.297 -1.743 1 94.25 125 VAL A O 1
ATOM 985 N N . LYS A 1 126 ? 17.453 5.707 -1.728 1 89.06 126 LYS A N 1
ATOM 986 C CA . LYS A 1 126 ? 16.984 5.926 -3.096 1 89.06 126 LYS A CA 1
ATOM 987 C C . LYS A 1 126 ? 16.5 7.359 -3.293 1 89.06 126 LYS A C 1
ATOM 989 O O . LYS A 1 126 ? 16.766 7.973 -4.328 1 89.06 126 LYS A O 1
ATOM 994 N N . SER A 1 127 ? 15.734 7.949 -2.391 1 95.62 127 SER A N 1
ATOM 995 C CA . SER A 1 127 ? 15.172 9.289 -2.527 1 95.62 127 SER A CA 1
ATOM 996 C C . SER A 1 127 ? 14.758 9.852 -1.172 1 95.62 127 SER A C 1
ATOM 998 O O . SER A 1 127 ? 14.32 9.117 -0.288 1 95.62 127 SER A O 1
ATOM 1000 N N . ASN A 1 128 ? 14.875 11.141 -1.047 1 97.62 128 ASN A N 1
ATOM 1001 C CA . ASN A 1 128 ? 14.406 11.805 0.165 1 97.62 128 ASN A CA 1
ATOM 1002 C C . ASN A 1 128 ? 13 12.359 -0.009 1 97.62 128 ASN A C 1
ATOM 1004 O O . ASN A 1 128 ? 12.508 13.109 0.842 1 97.62 128 ASN A O 1
ATOM 1008 N N . LEU A 1 129 ? 12.312 11.984 -1.123 1 98.38 129 LEU A N 1
ATOM 1009 C CA . LEU A 1 129 ? 10.953 12.453 -1.366 1 98.38 129 LEU A CA 1
ATOM 1010 C C . LEU A 1 129 ? 9.961 11.727 -0.455 1 98.38 129 LEU A C 1
ATOM 1012 O O . LEU A 1 129 ? 10.07 10.516 -0.248 1 98.38 129 LEU A O 1
ATOM 1016 N N . SER A 1 130 ? 9.039 12.453 0.099 1 98.38 130 SER A N 1
ATOM 1017 C CA . SER A 1 130 ? 8.07 11.953 1.068 1 98.38 130 SER A CA 1
ATOM 1018 C C . SER A 1 130 ? 6.668 11.906 0.474 1 98.38 130 SER A C 1
ATOM 1020 O O . SER A 1 130 ? 6.434 12.422 -0.62 1 98.38 130 SER A O 1
ATOM 1022 N N . VAL A 1 131 ? 5.762 11.242 1.222 1 98.56 131 VAL A N 1
ATOM 1023 C CA . VAL A 1 131 ? 4.402 11.164 0.695 1 98.56 131 VAL A CA 1
ATOM 1024 C C . VAL A 1 131 ? 3.398 11.281 1.838 1 98.56 131 VAL A C 1
ATOM 1026 O O . VAL A 1 131 ? 3.701 10.93 2.979 1 98.56 131 VAL A O 1
ATOM 1029 N N . LEU A 1 132 ? 2.256 11.883 1.577 1 98.75 132 LEU A N 1
ATOM 1030 C CA . LEU A 1 132 ? 1.006 11.797 2.324 1 98.75 132 LEU A CA 1
ATOM 1031 C C . LEU A 1 132 ? -0.039 11 1.549 1 98.75 132 LEU A C 1
ATOM 1033 O O . LEU A 1 132 ? -0.358 11.336 0.406 1 98.75 132 LEU A O 1
ATOM 1037 N N . ILE A 1 133 ? -0.512 9.938 2.201 1 97.88 133 ILE A N 1
ATOM 1038 C CA . ILE A 1 133 ? -1.455 9.062 1.517 1 97.88 133 ILE A CA 1
ATOM 1039 C C . ILE A 1 133 ? -2.676 8.828 2.402 1 97.88 133 ILE A C 1
ATOM 1041 O O . ILE A 1 133 ? -2.541 8.562 3.6 1 97.88 133 ILE A O 1
ATOM 1045 N N . VAL A 1 134 ? -3.838 8.953 1.808 1 96.75 134 VAL A N 1
ATOM 1046 C CA . VAL A 1 134 ? -5.07 8.516 2.455 1 96.75 134 VAL A CA 1
ATOM 1047 C C . VAL A 1 134 ? -5.312 7.035 2.166 1 96.75 134 VAL A C 1
ATOM 1049 O O . VAL A 1 134 ? -5.617 6.656 1.032 1 96.75 134 VAL A O 1
ATOM 1052 N N . THR A 1 135 ? -5.309 6.211 3.203 1 93 135 THR A N 1
ATOM 1053 C CA . THR A 1 135 ? -5.18 4.777 2.969 1 93 135 THR A CA 1
ATOM 1054 C C . THR A 1 135 ? -6.551 4.105 2.969 1 93 135 THR A C 1
ATOM 1056 O O . THR A 1 135 ? -6.695 2.977 2.494 1 93 135 THR A O 1
ATOM 1059 N N . ASN A 1 136 ? -7.629 4.727 3.498 1 88.69 136 ASN A N 1
ATOM 1060 C CA . ASN A 1 136 ? -8.961 4.125 3.469 1 88.69 136 ASN A CA 1
ATOM 1061 C C . ASN A 1 136 ? -9.938 4.969 2.662 1 88.69 136 ASN A C 1
ATOM 1063 O O . ASN A 1 136 ? -10.711 5.746 3.23 1 88.69 136 ASN A O 1
ATOM 1067 N N . ASN A 1 137 ? -10.109 4.641 1.434 1 86.5 137 ASN A N 1
ATOM 1068 C CA . ASN A 1 137 ? -10.891 5.43 0.484 1 86.5 137 ASN A CA 1
ATOM 1069 C C . ASN A 1 137 ? -12.375 5.09 0.557 1 86.5 137 ASN A C 1
ATOM 1071 O O . ASN A 1 137 ? -13.203 5.781 -0.04 1 86.5 137 ASN A O 1
ATOM 1075 N N . ASN A 1 138 ? -12.625 4.094 1.294 1 84.62 138 ASN A N 1
ATOM 1076 C CA . ASN A 1 138 ? -14.008 3.637 1.33 1 84.62 138 ASN A CA 1
ATOM 1077 C C . ASN A 1 138 ? -14.93 4.691 1.931 1 84.62 138 ASN A C 1
ATOM 1079 O O . ASN A 1 138 ? -16.141 4.676 1.69 1 84.62 138 ASN A O 1
ATOM 1083 N N . LEU A 1 139 ? -14.414 5.605 2.633 1 87.56 139 LEU A N 1
ATOM 1084 C CA . LEU A 1 139 ? -15.211 6.641 3.287 1 87.56 139 LEU A CA 1
ATOM 1085 C C . LEU A 1 139 ? -1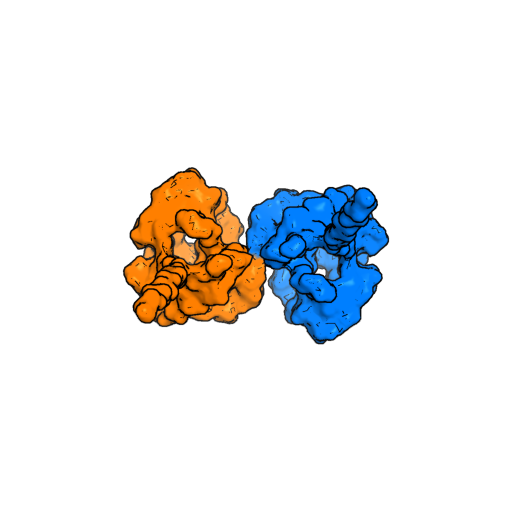5.258 7.906 2.436 1 87.56 139 LEU A C 1
ATOM 1087 O O . LEU A 1 139 ? -15.984 8.852 2.764 1 87.56 139 LEU A O 1
ATOM 1091 N N . ILE A 1 140 ? -14.578 7.926 1.307 1 93.12 140 ILE A N 1
ATOM 1092 C CA . ILE A 1 140 ? -14.305 9.172 0.604 1 93.12 140 ILE A CA 1
ATOM 1093 C C . ILE A 1 140 ? -15.148 9.25 -0.666 1 93.12 140 ILE A C 1
ATOM 1095 O O . ILE A 1 140 ? -15.211 8.289 -1.436 1 93.12 140 ILE A O 1
ATOM 1099 N N . GLU A 1 141 ? -15.75 10.344 -0.842 1 94.31 141 GLU A N 1
ATOM 1100 C CA . GLU A 1 141 ? -16.469 10.633 -2.078 1 94.31 141 GLU A CA 1
ATOM 1101 C C . GLU A 1 141 ? -15.555 11.258 -3.121 1 94.31 141 GLU A C 1
ATOM 1103 O O . GLU A 1 141 ? -15.57 10.859 -4.285 1 94.31 141 GLU A O 1
ATOM 1108 N N . SER A 1 142 ? -14.773 12.195 -2.674 1 95.81 142 SER A N 1
ATOM 1109 C CA . SER A 1 142 ? -13.844 12.852 -3.59 1 95.81 142 SER A CA 1
ATOM 1110 C C . SER A 1 142 ? -12.68 13.492 -2.838 1 95.81 142 SER A C 1
ATOM 1112 O O . SER A 1 142 ? -12.781 13.742 -1.635 1 95.81 142 SER A O 1
ATOM 1114 N N . ILE A 1 143 ? -11.633 13.734 -3.521 1 97 143 ILE A N 1
ATOM 1115 C CA . ILE A 1 143 ? -10.453 14.422 -3.002 1 97 143 ILE A CA 1
ATOM 1116 C C . ILE A 1 143 ? -10.023 15.516 -3.969 1 97 143 ILE A C 1
ATOM 1118 O O . ILE A 1 143 ? -9.789 15.258 -5.152 1 97 143 ILE A O 1
ATOM 1122 N N . ASP A 1 144 ? -9.945 16.703 -3.529 1 97.81 144 ASP A N 1
ATOM 1123 C CA . ASP A 1 144 ? -9.367 17.828 -4.262 1 97.81 144 ASP A CA 1
ATOM 1124 C C . ASP A 1 144 ? -7.941 18.109 -3.801 1 97.81 144 ASP A C 1
ATOM 1126 O O . ASP A 1 144 ? -7.676 18.188 -2.6 1 97.81 144 ASP A O 1
ATOM 1130 N N . ILE A 1 145 ? -7.055 18.312 -4.715 1 98.31 145 ILE A N 1
ATOM 1131 C CA . ILE A 1 145 ? -5.633 18.422 -4.398 1 98.31 145 ILE A CA 1
ATOM 1132 C C . ILE A 1 145 ? -5.098 19.766 -4.887 1 98.31 145 ILE A C 1
ATOM 1134 O O . ILE A 1 145 ? -5.43 20.219 -5.988 1 98.31 145 ILE A O 1
ATOM 1138 N N . LYS A 1 146 ? -4.332 20.375 -4.07 1 98.44 146 LYS A N 1
ATOM 1139 C CA . LYS A 1 146 ? -3.592 21.578 -4.426 1 98.44 146 LYS A CA 1
ATOM 1140 C C . LYS A 1 146 ? -2.086 21.344 -4.371 1 98.44 146 LYS A C 1
ATOM 1142 O O . LYS A 1 146 ? -1.559 20.906 -3.342 1 98.44 146 LYS A O 1
ATOM 1147 N N . LEU A 1 147 ? -1.409 21.641 -5.516 1 98.69 147 LEU A N 1
ATOM 1148 C CA . LEU A 1 147 ? 0.024 21.422 -5.656 1 98.69 147 LEU A CA 1
ATOM 1149 C C . LEU A 1 147 ? 0.79 22.734 -5.641 1 98.69 147 LEU A C 1
ATOM 1151 O O . LEU A 1 147 ? 0.185 23.812 -5.684 1 98.69 147 LEU A O 1
ATOM 1155 N N . GLY A 1 148 ? 2.135 22.641 -5.449 1 98.75 148 GLY A N 1
ATOM 1156 C CA . GLY A 1 148 ? 2.971 23.828 -5.508 1 98.75 148 GLY A CA 1
ATOM 1157 C C . GLY A 1 148 ? 3.855 24 -4.285 1 98.75 148 GLY A C 1
ATOM 1158 O O . GLY A 1 148 ? 4.129 23.031 -3.574 1 98.75 148 GLY A O 1
ATOM 1159 N N . THR A 1 149 ? 4.426 25.188 -4.168 1 98.88 149 THR A N 1
ATOM 1160 C CA . THR A 1 149 ? 5.191 25.516 -2.973 1 98.88 149 THR A CA 1
ATOM 1161 C C . THR A 1 149 ? 4.277 25.656 -1.759 1 98.88 149 THR A C 1
ATOM 1163 O O . THR A 1 149 ? 3.252 26.328 -1.818 1 98.88 149 THR A O 1
ATOM 1166 N N . VAL A 1 150 ? 4.648 24.984 -0.686 1 98.88 150 VAL A N 1
ATOM 1167 C CA . VAL A 1 150 ? 3.738 24.922 0.451 1 98.88 150 VAL A CA 1
ATOM 1168 C C . VAL A 1 150 ? 4.52 25.109 1.751 1 98.88 150 VAL A C 1
ATOM 1170 O O . VAL A 1 150 ? 5.723 24.859 1.799 1 98.88 150 VAL A O 1
ATOM 1173 N N . ASP A 1 151 ? 3.836 25.562 2.752 1 98.62 151 ASP A N 1
ATOM 1174 C CA . ASP A 1 151 ? 4.238 25.469 4.148 1 98.62 151 ASP A CA 1
ATOM 1175 C C . ASP A 1 151 ? 3.141 24.828 4.992 1 98.62 151 ASP A C 1
ATOM 1177 O O . ASP A 1 151 ? 2.146 24.328 4.457 1 98.62 151 ASP A O 1
ATOM 1181 N N . LYS A 1 152 ? 3.355 24.781 6.258 1 98.06 152 LYS A N 1
ATOM 1182 C CA . LYS A 1 152 ? 2.475 24 7.125 1 98.06 152 LYS A CA 1
ATOM 1183 C C . LYS A 1 152 ? 1.09 24.641 7.219 1 98.06 152 LYS A C 1
ATOM 1185 O O . LYS A 1 152 ? 0.15 24.031 7.723 1 98.06 152 LYS A O 1
ATOM 1190 N N . ASP A 1 153 ? 0.912 25.844 6.703 1 98.25 153 ASP A N 1
ATOM 1191 C CA . ASP A 1 153 ? -0.373 26.531 6.789 1 98.25 153 ASP A CA 1
ATOM 1192 C C . ASP A 1 153 ? -1.173 26.359 5.5 1 98.25 153 ASP A C 1
ATOM 1194 O O . ASP A 1 153 ? -2.361 26.688 5.453 1 98.25 153 ASP A O 1
ATOM 1198 N N . ASN A 1 154 ? -0.596 25.844 4.449 1 98.81 154 ASN A N 1
ATOM 1199 C CA . ASN A 1 154 ? -1.284 25.641 3.176 1 98.81 154 ASN A CA 1
ATOM 1200 C C . ASN A 1 154 ? -2.199 24.422 3.213 1 98.81 154 ASN A C 1
ATOM 1202 O O . ASN A 1 154 ? -1.792 23.344 3.666 1 98.81 154 ASN A O 1
ATOM 1206 N N . GLU A 1 155 ? -3.408 24.609 2.771 1 98.75 155 GLU A N 1
ATOM 1207 C CA . GLU A 1 155 ? -4.301 23.484 2.533 1 98.75 155 GLU A CA 1
ATOM 1208 C C . GLU A 1 155 ? -3.93 22.75 1.249 1 98.75 155 GLU A C 1
ATOM 1210 O O . GLU A 1 155 ? -3.797 23.359 0.19 1 98.75 155 GLU A O 1
ATOM 1215 N N . ILE A 1 156 ? -3.783 21.438 1.336 1 98.75 156 ILE A N 1
ATOM 1216 C CA . ILE A 1 156 ? -3.303 20.734 0.146 1 98.75 156 ILE A CA 1
ATOM 1217 C C . ILE A 1 156 ? -4.316 19.688 -0.282 1 98.75 156 ILE A C 1
ATOM 1219 O O . ILE A 1 156 ? -4.34 19.266 -1.443 1 98.75 156 ILE A O 1
ATOM 1223 N N . LEU A 1 157 ? -5.121 19.188 0.635 1 98.5 157 LEU A N 1
ATOM 1224 C CA . LEU A 1 157 ? -6.184 18.25 0.292 1 98.5 157 LEU A CA 1
ATOM 1225 C C . LEU A 1 157 ? -7.508 18.672 0.918 1 98.5 157 LEU A C 1
ATOM 1227 O O . LEU A 1 157 ? -7.547 19.078 2.084 1 98.5 157 LEU A O 1
ATOM 1231 N N . LYS A 1 158 ? -8.555 18.594 0.16 1 98.19 158 LYS A N 1
ATOM 1232 C CA . LYS A 1 158 ? -9.93 18.625 0.647 1 98.19 158 LYS A CA 1
ATOM 1233 C C . LYS A 1 158 ? -10.656 17.312 0.365 1 98.19 158 LYS A C 1
ATOM 1235 O O . LYS A 1 158 ? -10.852 16.938 -0.794 1 98.19 158 LYS A O 1
ATOM 1240 N N . ILE A 1 159 ? -11.016 16.656 1.378 1 97.5 159 ILE A N 1
ATOM 1241 C CA . ILE A 1 159 ? -11.641 15.344 1.277 1 97.5 159 ILE A CA 1
ATOM 1242 C C . ILE A 1 159 ? -13.141 15.453 1.564 1 97.5 159 ILE A C 1
ATOM 1244 O O . ILE A 1 159 ? -13.539 15.836 2.67 1 97.5 159 ILE A O 1
ATOM 1248 N N . ARG A 1 160 ? -13.867 15.125 0.622 1 97.12 160 ARG A N 1
ATOM 1249 C CA . ARG A 1 160 ? -15.305 15.016 0.83 1 97.12 160 ARG A CA 1
ATOM 1250 C C . ARG A 1 160 ? -15.703 13.594 1.212 1 97.12 160 ARG A C 1
ATOM 1252 O O . ARG A 1 160 ? -15.328 12.633 0.534 1 97.12 160 ARG A O 1
ATOM 1259 N N . LEU A 1 161 ? -16.484 13.477 2.287 1 95 161 LEU A N 1
ATOM 1260 C CA . LEU A 1 161 ? -16.859 12.164 2.801 1 95 161 LEU A CA 1
ATOM 1261 C C . LEU A 1 161 ? -18.172 11.688 2.189 1 95 161 LEU A C 1
ATOM 1263 O O . LEU A 1 161 ? -19.031 12.508 1.841 1 95 161 LEU A O 1
ATOM 1267 N N . LYS A 1 162 ? -18.266 10.367 2.082 1 89.88 162 LYS A N 1
ATOM 1268 C CA . LYS A 1 162 ? -19.516 9.766 1.616 1 89.88 162 LYS A CA 1
ATOM 1269 C C . LYS A 1 162 ? -20.625 9.938 2.648 1 89.88 162 LYS A C 1
ATOM 1271 O O . LYS A 1 162 ? -20.359 9.961 3.852 1 89.88 162 LYS A O 1
ATOM 1276 N N . LYS A 1 163 ? -21.938 10.102 2.205 1 78.81 163 LYS A N 1
ATOM 1277 C CA . LYS A 1 163 ? -23.125 10.258 3.045 1 78.81 163 LYS A CA 1
ATOM 1278 C C . LYS A 1 163 ? -23.562 8.922 3.639 1 78.81 163 LYS A C 1
ATOM 1280 O O . LYS A 1 163 ? -23.391 7.875 3.008 1 78.81 163 LYS A O 1
ATOM 1285 N N . MET B 1 1 ? -51.5 -19.5 6.125 1 31.67 1 MET B N 1
ATOM 1286 C CA . MET B 1 1 ? -50.219 -19.375 6.805 1 31.67 1 MET B CA 1
ATOM 1287 C C . MET B 1 1 ? -49.094 -19.219 5.797 1 31.67 1 MET B C 1
ATOM 1289 O O . MET B 1 1 ? -48.75 -20.172 5.098 1 31.67 1 MET B O 1
ATOM 1293 N N . PHE B 1 2 ? -48.938 -18.094 5.105 1 44.34 2 PHE B N 1
ATOM 1294 C CA . PHE B 1 2 ? -48.062 -17.797 3.973 1 44.34 2 PHE B CA 1
ATOM 1295 C C . PHE B 1 2 ? -46.594 -17.844 4.391 1 44.34 2 PHE B C 1
ATOM 1297 O O . PHE B 1 2 ? -46.156 -17.062 5.23 1 44.34 2 PHE B O 1
ATOM 1304 N N . LYS B 1 3 ? -46 -19.031 4.395 1 42.22 3 LYS B N 1
ATOM 1305 C CA . LYS B 1 3 ? -44.562 -19.25 4.598 1 42.22 3 LYS B CA 1
ATOM 1306 C C . LYS B 1 3 ? -43.75 -18.312 3.732 1 42.22 3 LYS B C 1
ATOM 1308 O O . LYS B 1 3 ? -43.75 -18.422 2.504 1 42.22 3 LYS B O 1
ATOM 1313 N N . PHE B 1 4 ? -43.625 -17.062 4.004 1 41.66 4 PHE B N 1
ATOM 1314 C CA . PHE B 1 4 ? -42.594 -16.172 3.451 1 41.66 4 PHE B CA 1
ATOM 1315 C C . PHE B 1 4 ? -41.219 -16.844 3.48 1 41.66 4 PHE B C 1
ATOM 1317 O O . PHE B 1 4 ? -40.656 -17.047 4.551 1 41.66 4 PHE B O 1
ATOM 1324 N N . ILE B 1 5 ? -40.969 -17.875 2.705 1 40 5 ILE B N 1
ATOM 1325 C CA . ILE B 1 5 ? -39.594 -18.375 2.576 1 40 5 ILE B CA 1
ATOM 1326 C C . ILE B 1 5 ? -38.625 -17.188 2.396 1 40 5 ILE B C 1
ATOM 1328 O O . ILE B 1 5 ? -38.719 -16.453 1.413 1 40 5 ILE B O 1
ATOM 1332 N N . LYS B 1 6 ? -38.312 -16.562 3.465 1 43.5 6 LYS B N 1
ATOM 1333 C CA . LYS B 1 6 ? -37.188 -15.656 3.428 1 43.5 6 LYS B CA 1
ATOM 1334 C C . LYS B 1 6 ? -36.156 -16.125 2.412 1 43.5 6 LYS B C 1
ATOM 1336 O O . LYS B 1 6 ? -35.625 -17.234 2.52 1 43.5 6 LYS B O 1
ATOM 1341 N N . LYS B 1 7 ? -36.312 -15.922 1.201 1 43.69 7 LYS B N 1
ATOM 1342 C CA . LYS B 1 7 ? -35.188 -16.125 0.261 1 43.69 7 LYS B CA 1
ATOM 1343 C C . LYS B 1 7 ? -33.875 -15.758 0.899 1 43.69 7 LYS B C 1
ATOM 1345 O O . LYS B 1 7 ? -33.625 -14.602 1.245 1 43.69 7 LYS B O 1
ATOM 1350 N N . ASP B 1 8 ? -33.219 -16.594 1.728 1 45.81 8 ASP B N 1
ATOM 1351 C CA . ASP B 1 8 ? -31.859 -16.453 2.248 1 45.81 8 ASP B CA 1
ATOM 1352 C C . ASP B 1 8 ? -30.953 -15.727 1.245 1 45.81 8 ASP B C 1
ATOM 1354 O O . ASP B 1 8 ? -30.797 -16.188 0.112 1 45.81 8 ASP B O 1
ATOM 1358 N N . LYS B 1 9 ? -31 -14.508 1.031 1 52.03 9 LYS B N 1
ATOM 1359 C CA . LYS B 1 9 ? -30.094 -13.711 0.224 1 52.03 9 LYS B CA 1
ATOM 1360 C C . LYS B 1 9 ? -28.703 -14.359 0.15 1 52.03 9 LYS B C 1
ATOM 1362 O O . LYS B 1 9 ? -28.062 -14.586 1.179 1 52.03 9 LYS B O 1
ATOM 1367 N N . GLU B 1 10 ? -28.469 -15.289 -0.723 1 58.28 10 GLU B N 1
ATOM 1368 C CA . GLU B 1 10 ? -27.266 -16.094 -0.962 1 58.28 10 GLU B CA 1
ATOM 1369 C C . GLU B 1 10 ? -26 -15.258 -0.75 1 58.28 10 GLU B C 1
ATOM 1371 O O . GLU B 1 10 ? -25.859 -14.18 -1.325 1 58.28 10 GLU B O 1
ATOM 1376 N N . GLU B 1 11 ? -25.312 -15.5 0.3 1 73 11 GLU B N 1
ATOM 1377 C CA . GLU B 1 11 ? -24 -14.961 0.621 1 73 11 GLU B CA 1
ATOM 1378 C C . GLU B 1 11 ? -23.016 -15.18 -0.528 1 73 11 GLU B C 1
ATOM 1380 O O . GLU B 1 11 ? -22.844 -16.312 -0.992 1 73 11 GLU B O 1
ATOM 1385 N N . LYS B 1 12 ? -22.688 -14.047 -1.21 1 89.56 12 LYS B N 1
ATOM 1386 C CA . LYS B 1 12 ? -21.734 -14.133 -2.305 1 89.56 12 LYS B CA 1
ATOM 1387 C C . LYS B 1 12 ? -20.297 -14.203 -1.773 1 89.56 12 LYS B C 1
ATOM 1389 O O . LYS B 1 12 ? -19.906 -13.422 -0.908 1 89.56 12 LYS B O 1
ATOM 1394 N N . SER B 1 13 ? -19.641 -15.383 -2.057 1 95.69 13 SER B N 1
ATOM 1395 C CA . SER B 1 13 ? -18.25 -15.57 -1.661 1 95.69 13 SER B CA 1
ATOM 1396 C C . SER B 1 13 ? -17.375 -15.875 -2.867 1 95.69 13 SER B C 1
ATOM 1398 O O . SER B 1 13 ? -17.859 -16.344 -3.898 1 95.69 13 SER B O 1
ATOM 1400 N N . ILE B 1 14 ? -16.203 -15.477 -2.791 1 97.19 14 ILE B N 1
ATOM 1401 C CA . ILE B 1 14 ? -15.18 -15.742 -3.793 1 97.19 14 ILE B CA 1
ATOM 1402 C C . ILE B 1 14 ? -14.078 -16.609 -3.184 1 97.19 14 ILE B C 1
ATOM 1404 O O . ILE B 1 14 ? -13.609 -16.328 -2.074 1 97.19 14 ILE B O 1
ATOM 1408 N N . ILE B 1 15 ? -13.664 -17.594 -3.885 1 98.19 15 ILE B N 1
ATOM 1409 C CA . ILE B 1 15 ? -12.594 -18.469 -3.434 1 98.19 15 ILE B CA 1
ATOM 1410 C C . ILE B 1 15 ? -11.328 -18.203 -4.25 1 98.19 15 ILE B C 1
ATOM 1412 O O . ILE B 1 15 ? -11.375 -18.172 -5.484 1 98.19 15 ILE B O 1
ATOM 1416 N N . LEU B 1 16 ? -10.25 -18 -3.613 1 98.75 16 LEU B N 1
ATOM 1417 C CA . LEU B 1 16 ? -8.945 -17.891 -4.266 1 98.75 16 LEU B CA 1
ATOM 1418 C C . LEU B 1 16 ? -8.109 -19.141 -4.027 1 98.75 16 LEU B C 1
ATOM 1420 O O . LEU B 1 16 ? -7.961 -19.594 -2.885 1 98.75 16 LEU B O 1
ATOM 1424 N N . LYS B 1 17 ? -7.566 -19.625 -5.059 1 98.94 17 LYS B N 1
ATOM 1425 C CA . LYS B 1 17 ? -6.586 -20.703 -4.965 1 98.94 17 LYS B CA 1
ATOM 1426 C C . LYS B 1 17 ? -5.168 -20.156 -4.855 1 98.94 17 LYS B C 1
ATOM 1428 O O . LYS B 1 17 ? -4.953 -18.953 -5.02 1 98.94 17 LYS B O 1
ATOM 1433 N N . SER B 1 18 ? -4.258 -21.062 -4.543 1 98.94 18 SER B N 1
ATOM 1434 C CA . SER B 1 18 ? -2.881 -20.609 -4.379 1 98.94 18 SER B CA 1
ATOM 1435 C C . SER B 1 18 ? -2.27 -20.203 -5.715 1 98.94 18 SER B C 1
ATOM 1437 O O . SER B 1 18 ? -2.346 -20.953 -6.691 1 98.94 18 SER B O 1
ATOM 1439 N N . PRO B 1 19 ? -1.684 -19.094 -5.77 1 98.94 19 PRO B N 1
ATOM 1440 C CA . PRO B 1 19 ? -0.974 -18.703 -6.992 1 98.94 19 PRO B CA 1
ATOM 1441 C C . PRO B 1 19 ? 0.424 -19.312 -7.082 1 98.94 19 PRO B C 1
ATOM 1443 O O . PRO B 1 19 ? 1.127 -19.109 -8.078 1 98.94 19 PRO B O 1
ATOM 1446 N N . ILE B 1 20 ? 0.772 -20.016 -6.051 1 98.69 20 ILE B N 1
ATOM 1447 C CA . ILE B 1 20 ? 2.117 -20.578 -5.984 1 98.69 20 ILE B CA 1
ATOM 1448 C C . ILE B 1 20 ? 2.045 -22.031 -5.512 1 98.69 20 ILE B C 1
ATOM 1450 O O . ILE B 1 20 ? 1.094 -22.422 -4.832 1 98.69 20 ILE B O 1
ATOM 1454 N N . VAL B 1 21 ? 3.049 -22.781 -5.957 1 98.88 21 VAL B N 1
ATOM 1455 C CA . VAL B 1 21 ? 3.32 -24.078 -5.348 1 98.88 21 VAL B CA 1
ATOM 1456 C C . VAL B 1 21 ? 4.418 -23.938 -4.293 1 98.88 21 VAL B C 1
ATOM 1458 O O . VAL B 1 21 ? 5.48 -23.391 -4.566 1 98.88 21 VAL B O 1
ATOM 1461 N N . GLY B 1 22 ? 4.109 -24.297 -3.057 1 98.81 22 GLY B N 1
ATOM 1462 C CA . GLY B 1 22 ? 5.086 -24.188 -1.985 1 98.81 22 GLY B CA 1
ATOM 1463 C C . GLY B 1 22 ? 4.453 -24 -0.62 1 98.81 22 GLY B C 1
ATOM 1464 O O . GLY B 1 22 ? 3.582 -24.781 -0.219 1 98.81 22 GLY B O 1
ATOM 1465 N N . ARG B 1 23 ? 4.914 -22.969 0.097 1 98.88 23 ARG B N 1
ATOM 1466 C CA . ARG B 1 23 ? 4.434 -22.672 1.444 1 98.88 23 ARG B CA 1
ATOM 1467 C C . ARG B 1 23 ? 3.627 -21.375 1.47 1 98.88 23 ARG B C 1
ATOM 1469 O O . ARG B 1 23 ? 4.078 -20.344 0.957 1 98.88 23 ARG B O 1
ATOM 1476 N N . CYS B 1 24 ? 2.461 -21.438 1.997 1 98.94 24 CYS B N 1
ATOM 1477 C CA . CYS B 1 24 ? 1.619 -20.297 2.309 1 98.94 24 CYS B CA 1
ATOM 1478 C C . CYS B 1 24 ? 1.673 -19.953 3.795 1 98.94 24 CYS B C 1
ATOM 1480 O O . CYS B 1 24 ? 1.482 -20.844 4.637 1 98.94 24 CYS B O 1
ATOM 1482 N N . PHE B 1 25 ? 1.947 -18.672 4.129 1 98.88 25 PHE B N 1
ATOM 1483 C CA . PHE B 1 25 ? 2.15 -18.328 5.531 1 98.88 25 PHE B CA 1
ATOM 1484 C C . PHE B 1 25 ? 1.549 -16.953 5.848 1 98.88 25 PHE B C 1
ATOM 1486 O O . PHE B 1 25 ? 1.111 -16.25 4.941 1 98.88 25 PHE B O 1
ATOM 1493 N N . ASP B 1 26 ? 1.456 -16.641 7.082 1 98.69 26 ASP B N 1
ATOM 1494 C CA . ASP B 1 26 ? 0.868 -15.391 7.535 1 98.69 26 ASP B CA 1
ATOM 1495 C C . ASP B 1 26 ? 1.71 -14.195 7.086 1 98.69 26 ASP B C 1
ATOM 1497 O O . ASP B 1 26 ? 2.939 -14.227 7.172 1 98.69 26 ASP B O 1
ATOM 1501 N N . MET B 1 27 ? 1.031 -13.211 6.57 1 97.06 27 MET B N 1
ATOM 1502 C CA . MET B 1 27 ? 1.708 -12.047 6.008 1 97.06 27 MET B CA 1
ATOM 1503 C C . MET B 1 27 ? 2.604 -11.383 7.051 1 97.06 27 MET B C 1
ATOM 1505 O O . MET B 1 27 ? 3.564 -10.695 6.699 1 97.06 27 MET B O 1
ATOM 1509 N N . SER B 1 28 ? 2.307 -11.5 8.352 1 96.25 28 SER B N 1
ATOM 1510 C CA . SER B 1 28 ? 3.104 -10.906 9.422 1 96.25 28 SER B CA 1
ATOM 1511 C C . SER B 1 28 ? 4.543 -11.406 9.383 1 96.25 28 SER B C 1
ATOM 1513 O O . SER B 1 28 ? 5.434 -10.797 9.977 1 96.25 28 SER B O 1
ATOM 1515 N N . GLU B 1 29 ? 4.781 -12.508 8.641 1 97.19 29 GLU B N 1
ATOM 1516 C CA . GLU B 1 29 ? 6.113 -13.094 8.539 1 97.19 29 GLU B CA 1
ATOM 1517 C C . GLU B 1 29 ? 6.926 -12.406 7.441 1 97.19 29 GLU B C 1
ATOM 1519 O O . GLU B 1 29 ? 8.133 -12.648 7.316 1 97.19 29 GLU B O 1
ATOM 1524 N N . MET B 1 30 ? 6.324 -11.602 6.68 1 96.5 30 MET B N 1
ATOM 1525 C CA . MET B 1 30 ? 7.047 -10.93 5.602 1 96.5 30 MET B CA 1
ATOM 1526 C C . MET B 1 30 ? 8.125 -10.008 6.164 1 96.5 30 MET B C 1
ATOM 1528 O O . MET B 1 30 ? 7.883 -9.273 7.125 1 96.5 30 MET B O 1
ATOM 1532 N N . PRO B 1 31 ? 9.281 -9.961 5.605 1 92.38 31 PRO B N 1
ATOM 1533 C CA . PRO B 1 31 ? 10.391 -9.148 6.117 1 92.38 31 PRO B CA 1
ATOM 1534 C C . PRO B 1 31 ? 10.32 -7.699 5.641 1 92.38 31 PRO B C 1
ATOM 1536 O O . PRO B 1 31 ? 11.359 -7.102 5.336 1 92.38 31 PRO B O 1
ATOM 1539 N N . ASP B 1 32 ? 9.156 -7.281 5.348 1 88.88 32 ASP B N 1
ATOM 1540 C CA . ASP B 1 32 ? 8.906 -5.906 4.926 1 88.88 32 ASP B CA 1
ATOM 1541 C C . ASP B 1 32 ? 7.645 -5.352 5.59 1 88.88 32 ASP B C 1
ATOM 1543 O O . ASP B 1 32 ? 6.57 -5.949 5.492 1 88.88 32 ASP B O 1
ATOM 1547 N N . GLU B 1 33 ? 7.727 -4.191 6.156 1 87.25 33 GLU B N 1
ATOM 1548 C CA . GLU B 1 33 ? 6.645 -3.656 6.98 1 87.25 33 GLU B CA 1
ATOM 1549 C C . GLU B 1 33 ? 5.438 -3.279 6.125 1 87.25 33 GLU B C 1
ATOM 1551 O O . GLU B 1 33 ? 4.301 -3.307 6.602 1 87.25 33 GLU B O 1
ATOM 1556 N N . MET B 1 34 ? 5.668 -2.912 4.883 1 86.75 34 MET B N 1
ATOM 1557 C CA . MET B 1 34 ? 4.539 -2.605 4.004 1 86.75 34 MET B CA 1
ATOM 1558 C C . MET B 1 34 ? 3.609 -3.805 3.877 1 86.75 34 MET B C 1
ATOM 1560 O O . MET B 1 34 ? 2.391 -3.643 3.791 1 86.75 34 MET B O 1
ATOM 1564 N N . PHE B 1 35 ? 4.242 -4.961 3.896 1 93.62 35 PHE B N 1
ATOM 1565 C CA . PHE B 1 35 ? 3.463 -6.188 3.766 1 93.62 35 PHE B CA 1
ATOM 1566 C C . PHE B 1 35 ? 3.061 -6.723 5.133 1 93.62 35 PHE B C 1
ATOM 1568 O O . PHE B 1 35 ? 1.89 -7.035 5.363 1 93.62 35 PHE B O 1
ATOM 1575 N N . SER B 1 36 ? 3.977 -6.75 6.09 1 94 36 SER B N 1
ATOM 1576 C CA . SER B 1 36 ? 3.725 -7.387 7.379 1 94 36 SER B CA 1
ATOM 1577 C C . SER B 1 36 ? 2.682 -6.617 8.188 1 94 36 SER B C 1
ATOM 1579 O O . SER B 1 36 ? 1.983 -7.195 9.016 1 94 36 SER B O 1
ATOM 1581 N N . LYS B 1 37 ? 2.574 -5.332 7.863 1 89.88 37 LYS B N 1
ATOM 1582 C CA . LYS B 1 37 ? 1.598 -4.508 8.57 1 89.88 37 LYS B CA 1
ATOM 1583 C C . LYS B 1 37 ? 0.338 -4.309 7.734 1 89.88 37 LYS B C 1
ATOM 1585 O O . LYS B 1 37 ? -0.538 -3.521 8.102 1 89.88 37 LYS B O 1
ATOM 1590 N N . LYS B 1 38 ? 0.258 -4.922 6.578 1 92.62 38 LYS B N 1
ATOM 1591 C CA . LYS B 1 38 ? -0.913 -4.988 5.707 1 92.62 38 LYS B CA 1
ATOM 1592 C C . LYS B 1 38 ? -1.365 -3.596 5.281 1 92.62 38 LYS B C 1
ATOM 1594 O O . LYS B 1 38 ? -2.564 -3.311 5.242 1 92.62 38 LYS B O 1
ATOM 1599 N N . LEU B 1 39 ? -0.357 -2.77 5.027 1 89.06 39 LEU B N 1
ATOM 1600 C CA . LEU B 1 39 ? -0.681 -1.411 4.605 1 89.06 39 LEU B CA 1
ATOM 1601 C C . LEU B 1 39 ? -1.373 -1.415 3.246 1 89.06 39 LEU B C 1
ATOM 1603 O O . LEU B 1 39 ? -2.17 -0.522 2.947 1 89.06 39 LEU B O 1
ATOM 1607 N N . LEU B 1 40 ? -1.127 -2.457 2.502 1 91.56 40 LEU B N 1
ATOM 1608 C CA . LEU B 1 40 ? -1.705 -2.537 1.166 1 91.56 40 LEU B CA 1
ATOM 1609 C C . LEU B 1 40 ? -3.023 -3.305 1.189 1 91.56 40 LEU B C 1
ATOM 1611 O O . LEU B 1 40 ? -3.725 -3.373 0.178 1 91.56 40 LEU B O 1
ATOM 1615 N N . GLY B 1 41 ? -3.312 -3.953 2.256 1 92.56 41 GLY B N 1
ATOM 1616 C CA . GLY B 1 41 ? -4.508 -4.773 2.359 1 92.56 41 GLY B CA 1
ATOM 1617 C C . GLY B 1 41 ? -4.246 -6.137 2.965 1 92.56 41 GLY B C 1
ATOM 1618 O O . GLY B 1 41 ? -3.1 -6.48 3.268 1 92.56 41 GLY B O 1
ATOM 1619 N N . ASP B 1 42 ? -5.297 -6.934 3.121 1 94.69 42 ASP B N 1
ATOM 1620 C CA . ASP B 1 42 ? -5.191 -8.273 3.689 1 94.69 42 ASP B CA 1
ATOM 1621 C C . ASP B 1 42 ? -4.672 -9.266 2.656 1 94.69 42 ASP B C 1
ATOM 1623 O O . ASP B 1 42 ? -4.895 -9.102 1.456 1 94.69 42 ASP B O 1
ATOM 1627 N N . GLY B 1 43 ? -3.949 -10.25 3.115 1 97.38 43 GLY B N 1
ATOM 1628 C CA . GLY B 1 43 ? -3.438 -11.273 2.217 1 97.38 43 GLY B CA 1
ATOM 1629 C C . GLY B 1 43 ? -2.586 -12.312 2.92 1 97.38 43 GLY B C 1
ATOM 1630 O O . GLY B 1 43 ? -2.812 -12.617 4.094 1 97.38 43 GLY B O 1
ATOM 1631 N N . VAL B 1 44 ? -1.704 -12.93 2.088 1 98.69 44 VAL B N 1
ATOM 1632 C CA . VAL B 1 44 ? -0.844 -14 2.574 1 98.69 44 VAL B CA 1
ATOM 1633 C C . VAL B 1 44 ? 0.515 -13.93 1.881 1 98.69 44 VAL B C 1
ATOM 1635 O O . VAL B 1 44 ? 0.648 -13.305 0.825 1 98.69 44 VAL B O 1
ATOM 1638 N N . GLY B 1 45 ? 1.508 -14.539 2.566 1 98.75 45 GLY B N 1
ATOM 1639 C CA . GLY B 1 45 ? 2.83 -14.703 1.984 1 98.75 45 GLY B CA 1
ATOM 1640 C C . GLY B 1 45 ? 3.059 -16.078 1.405 1 98.75 45 GLY B C 1
ATOM 1641 O O . GLY B 1 45 ? 2.355 -17.031 1.755 1 98.75 45 GLY B O 1
ATOM 1642 N N . PHE B 1 46 ? 4.055 -16.172 0.515 1 98.81 46 PHE B N 1
ATOM 1643 C CA . PHE B 1 46 ? 4.367 -17.453 -0.114 1 98.81 46 PHE B CA 1
ATOM 1644 C C . PHE B 1 46 ? 5.875 -17.641 -0.236 1 98.81 46 PHE B C 1
ATOM 1646 O O . PHE B 1 46 ? 6.613 -16.672 -0.443 1 98.81 46 PHE B O 1
ATOM 1653 N N . GLU B 1 47 ? 6.23 -18.828 -0.127 1 98.69 47 GLU B N 1
ATOM 1654 C CA . GLU B 1 47 ? 7.531 -19.297 -0.59 1 98.69 47 GLU B CA 1
ATOM 1655 C C . GLU B 1 47 ? 7.383 -20.312 -1.717 1 98.69 47 GLU B C 1
ATOM 1657 O O . GLU B 1 47 ? 6.984 -21.453 -1.479 1 98.69 47 GLU B O 1
ATOM 1662 N N . SER B 1 48 ? 7.738 -19.969 -2.877 1 98.75 48 SER B N 1
ATOM 1663 C CA . SER B 1 48 ? 7.527 -20.781 -4.062 1 98.75 48 SER B CA 1
ATOM 1664 C C . SER B 1 48 ? 8.602 -21.859 -4.195 1 98.75 48 SER B C 1
ATOM 1666 O O . SER B 1 48 ? 9.781 -21.594 -3.945 1 98.75 48 SER B O 1
ATOM 1668 N N . THR B 1 49 ? 8.273 -23 -4.695 1 98.38 49 THR B N 1
ATOM 1669 C CA . THR B 1 49 ? 9.242 -24.062 -4.918 1 98.38 49 THR B CA 1
ATOM 1670 C C . THR B 1 49 ? 9.555 -24.219 -6.402 1 98.38 49 THR B C 1
ATOM 1672 O O . THR B 1 49 ? 10.594 -24.766 -6.777 1 98.38 49 THR B O 1
ATOM 1675 N N . ASP B 1 50 ? 8.688 -23.781 -7.293 1 97.88 50 ASP B N 1
ATOM 1676 C CA . ASP B 1 50 ? 8.875 -24.125 -8.703 1 97.88 50 ASP B CA 1
ATOM 1677 C C . ASP B 1 50 ? 9.062 -22.859 -9.547 1 97.88 50 ASP B C 1
ATOM 1679 O O . ASP B 1 50 ? 9.359 -22.953 -10.734 1 97.88 50 ASP B O 1
ATOM 1683 N N . GLY B 1 51 ? 8.82 -21.656 -9 1 98.62 51 GLY B N 1
ATOM 1684 C CA . GLY B 1 51 ? 9.062 -20.422 -9.727 1 98.62 51 GLY B CA 1
ATOM 1685 C C . GLY B 1 51 ? 7.973 -20.094 -10.727 1 98.62 51 GLY B C 1
ATOM 1686 O O . GLY B 1 51 ? 8.234 -19.484 -11.766 1 98.62 51 GLY B O 1
ATOM 1687 N N . ILE B 1 52 ? 6.762 -20.531 -10.492 1 98.81 52 ILE B N 1
ATOM 1688 C CA . ILE B 1 52 ? 5.641 -20.25 -11.383 1 98.81 52 ILE B CA 1
ATOM 1689 C C . ILE B 1 52 ? 4.539 -19.531 -10.602 1 98.81 52 ILE B C 1
ATOM 1691 O O . ILE B 1 52 ? 4.25 -19.875 -9.453 1 98.81 52 ILE B O 1
ATOM 1695 N N . LEU B 1 53 ? 3.992 -18.5 -11.164 1 98.94 53 LEU B N 1
ATOM 1696 C CA . LEU B 1 53 ? 2.836 -17.781 -10.633 1 98.94 53 LEU B CA 1
ATOM 1697 C C . LEU B 1 53 ? 1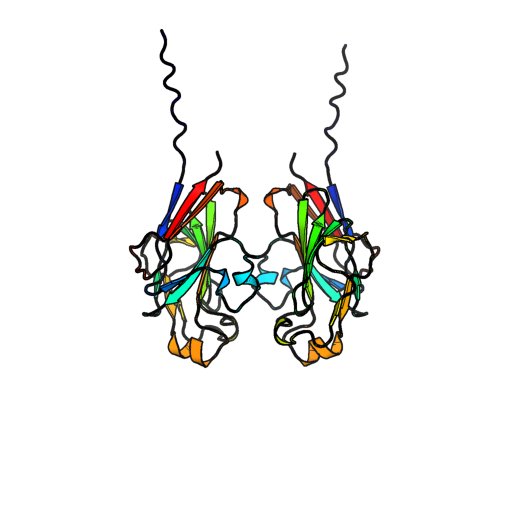.568 -18.156 -11.398 1 98.94 53 LEU B C 1
ATOM 1699 O O . LEU B 1 53 ? 1.513 -18 -12.617 1 98.94 53 LEU B O 1
ATOM 1703 N N . TYR B 1 54 ? 0.554 -18.594 -10.68 1 98.94 54 TYR B N 1
ATOM 1704 C CA . TYR B 1 54 ? -0.707 -19 -11.289 1 98.94 54 TYR B CA 1
ATOM 1705 C C . TYR B 1 54 ? -1.825 -18.031 -10.938 1 98.94 54 TYR B C 1
ATOM 1707 O O . TYR B 1 54 ? -1.781 -17.375 -9.891 1 98.94 54 TYR B O 1
ATOM 1715 N N . ALA B 1 55 ? -2.807 -17.984 -11.797 1 98.94 55 ALA B N 1
ATOM 1716 C CA . ALA B 1 55 ? -4 -17.203 -11.477 1 98.94 55 ALA B CA 1
ATOM 1717 C C . ALA B 1 55 ? -4.766 -17.844 -10.312 1 98.94 55 ALA B C 1
ATOM 1719 O O . ALA B 1 55 ? -5.141 -19.016 -10.367 1 98.94 55 ALA B O 1
ATOM 1720 N N . PRO B 1 56 ? -4.98 -17.094 -9.281 1 98.88 56 PRO B N 1
ATOM 1721 C CA . PRO B 1 56 ? -5.668 -17.656 -8.125 1 98.88 56 PRO B CA 1
ATOM 1722 C C . PRO B 1 56 ? -7.188 -17.688 -8.289 1 98.88 56 PRO B C 1
ATOM 1724 O O . PRO B 1 56 ? -7.891 -18.297 -7.48 1 98.88 56 PRO B O 1
ATOM 1727 N N . VAL B 1 57 ? -7.68 -17 -9.281 1 98.69 57 VAL B N 1
ATOM 1728 C CA . VAL B 1 57 ? -9.109 -16.812 -9.492 1 98.69 57 VAL B CA 1
ATOM 1729 C C . VAL B 1 57 ? -9.367 -16.438 -10.953 1 98.69 57 VAL B C 1
ATOM 1731 O O . VAL B 1 57 ? -8.461 -15.969 -11.648 1 98.69 57 VAL B O 1
ATOM 1734 N N . ASP B 1 58 ? -10.57 -16.688 -11.328 1 98.75 58 ASP B N 1
ATOM 1735 C CA . ASP B 1 58 ? -10.969 -16.156 -12.625 1 98.75 58 ASP B CA 1
ATOM 1736 C C . ASP B 1 58 ? -11.031 -14.633 -12.602 1 98.75 58 ASP B C 1
ATOM 1738 O O . ASP B 1 58 ? -11.508 -14.047 -11.625 1 98.75 58 ASP B O 1
ATOM 1742 N N . GLY B 1 59 ? -10.562 -13.984 -13.711 1 98.62 59 GLY B N 1
ATOM 1743 C CA . GLY B 1 59 ? -10.656 -12.531 -13.75 1 98.62 59 GLY B CA 1
ATOM 1744 C C . GLY B 1 59 ? -9.922 -11.914 -14.922 1 98.62 59 GLY B C 1
ATOM 1745 O O . GLY B 1 59 ? -9.688 -12.578 -15.93 1 98.62 59 GLY B O 1
ATOM 1746 N N . GLU B 1 60 ? -9.68 -10.625 -14.773 1 98.88 60 GLU B N 1
ATOM 1747 C CA . GLU B 1 60 ? -8.984 -9.844 -15.789 1 98.88 60 GLU B CA 1
ATOM 1748 C C . GLU B 1 60 ? -7.688 -9.258 -15.242 1 98.88 60 GLU B C 1
ATOM 1750 O O . GLU B 1 60 ? -7.656 -8.758 -14.117 1 98.88 60 GLU B O 1
ATOM 1755 N N . ILE B 1 61 ? -6.625 -9.305 -16.125 1 98.88 61 ILE B N 1
ATOM 1756 C CA . ILE B 1 61 ? -5.375 -8.648 -15.758 1 98.88 61 ILE B CA 1
ATOM 1757 C C . ILE B 1 61 ? -5.527 -7.137 -15.906 1 98.88 61 ILE B C 1
ATOM 1759 O O . ILE B 1 61 ? -5.707 -6.629 -17.016 1 98.88 61 ILE B O 1
ATOM 1763 N N . LEU B 1 62 ? -5.449 -6.461 -14.773 1 97.31 62 LEU B N 1
ATOM 1764 C CA . LEU B 1 62 ? -5.547 -5.004 -14.82 1 97.31 62 LEU B CA 1
ATOM 1765 C C . LEU B 1 62 ? -4.199 -4.379 -15.156 1 97.31 62 LEU B C 1
ATOM 1767 O O . LEU B 1 62 ? -4.145 -3.32 -15.789 1 97.31 62 LEU B O 1
ATOM 1771 N N . GLN B 1 63 ? -3.172 -5.039 -14.703 1 96.12 63 GLN B N 1
ATOM 1772 C CA . GLN B 1 63 ? -1.839 -4.469 -14.875 1 96.12 63 GLN B CA 1
ATOM 1773 C C . GLN B 1 63 ? -0.759 -5.535 -14.719 1 96.12 63 GLN B C 1
ATOM 1775 O O . GLN B 1 63 ? -0.847 -6.391 -13.836 1 96.12 63 GLN B O 1
ATOM 1780 N N . VAL B 1 64 ? 0.112 -5.52 -15.648 1 97.75 64 VAL B N 1
ATOM 1781 C CA . VAL B 1 64 ? 1.406 -6.168 -15.461 1 97.75 64 VAL B CA 1
ATOM 1782 C C . VAL B 1 64 ? 2.502 -5.109 -15.352 1 97.75 64 VAL B C 1
ATOM 1784 O O . VAL B 1 64 ? 2.674 -4.285 -16.25 1 97.75 64 VAL B O 1
ATOM 1787 N N . PHE B 1 65 ? 3.162 -5.129 -14.273 1 96.31 65 PHE B N 1
ATOM 1788 C CA . PHE B 1 65 ? 4.199 -4.117 -14.094 1 96.31 65 PHE B CA 1
ATOM 1789 C C . PHE B 1 65 ? 5.328 -4.32 -15.094 1 96.31 65 PHE B C 1
ATOM 1791 O O . PHE B 1 65 ? 5.676 -5.453 -15.43 1 96.31 65 PHE B O 1
ATOM 1798 N N . PRO B 1 66 ? 5.977 -3.287 -15.5 1 94.5 66 PRO B N 1
ATOM 1799 C CA . PRO B 1 66 ? 6.945 -3.363 -16.594 1 94.5 66 PRO B CA 1
ATOM 1800 C C . PRO B 1 66 ? 8.094 -4.324 -16.297 1 94.5 66 PRO B C 1
ATOM 1802 O O . PRO B 1 66 ? 8.562 -5.031 -17.203 1 94.5 66 PRO B O 1
ATOM 1805 N N . THR B 1 67 ? 8.508 -4.465 -15.039 1 95.56 67 THR B N 1
ATOM 1806 C CA . THR B 1 67 ? 9.625 -5.344 -14.688 1 95.56 67 THR B CA 1
ATOM 1807 C C . THR B 1 67 ? 9.125 -6.754 -14.398 1 95.56 67 THR B C 1
ATOM 1809 O O . THR B 1 67 ? 9.906 -7.633 -14.023 1 95.56 67 THR B O 1
ATOM 1812 N N . LYS B 1 68 ? 7.793 -6.961 -14.43 1 97.69 68 LYS B N 1
ATOM 1813 C CA . LYS B 1 68 ? 7.105 -8.242 -14.352 1 97.69 68 LYS B CA 1
ATOM 1814 C C . LYS B 1 68 ? 7.172 -8.812 -12.938 1 97.69 68 LYS B C 1
ATOM 1816 O O . LYS B 1 68 ? 6.84 -9.984 -12.719 1 97.69 68 LYS B O 1
ATOM 1821 N N . HIS B 1 69 ? 7.609 -7.996 -11.969 1 97.44 69 HIS B N 1
ATOM 1822 C CA . HIS B 1 69 ? 7.742 -8.492 -10.602 1 97.44 69 HIS B CA 1
ATOM 1823 C C . HIS B 1 69 ? 6.387 -8.57 -9.914 1 97.44 69 HIS B C 1
ATOM 1825 O O . HIS B 1 69 ? 6.27 -9.148 -8.828 1 97.44 69 HIS B O 1
ATOM 1831 N N . ALA B 1 70 ? 5.355 -7.926 -10.555 1 97.38 70 ALA B N 1
ATOM 1832 C CA . ALA B 1 70 ? 4.023 -7.902 -9.953 1 97.38 70 ALA B CA 1
ATOM 1833 C C . ALA B 1 70 ? 2.943 -7.754 -11.016 1 97.38 70 ALA B C 1
ATOM 1835 O O . ALA B 1 70 ? 3.219 -7.309 -12.133 1 97.38 70 ALA B O 1
ATOM 1836 N N . LEU B 1 71 ? 1.724 -8.094 -10.656 1 97.81 71 LEU B N 1
ATOM 1837 C CA . LEU B 1 71 ? 0.556 -7.828 -11.492 1 97.81 71 LEU B CA 1
ATOM 1838 C C . LEU B 1 71 ? -0.702 -7.699 -10.641 1 97.81 71 LEU B C 1
ATOM 1840 O O . LEU B 1 71 ? -0.704 -8.07 -9.461 1 97.81 71 LEU B O 1
ATOM 1844 N N . ILE B 1 72 ? -1.712 -7.098 -11.148 1 97.69 72 ILE B N 1
ATOM 1845 C CA . ILE B 1 72 ? -3 -6.914 -10.492 1 97.69 72 ILE B CA 1
ATOM 1846 C C . ILE B 1 72 ? -4.102 -7.582 -11.312 1 97.69 72 ILE B C 1
ATOM 1848 O O . ILE B 1 72 ? -4.176 -7.398 -12.523 1 97.69 72 ILE B O 1
ATOM 1852 N N . LEU B 1 73 ? -4.902 -8.336 -10.625 1 97.88 73 LEU B N 1
ATOM 1853 C CA . LEU B 1 73 ? -6.07 -9 -11.203 1 97.88 73 LEU B CA 1
ATOM 1854 C C . LEU B 1 73 ? -7.359 -8.469 -10.578 1 97.88 73 LEU B C 1
ATOM 1856 O O . LEU B 1 73 ? -7.363 -8.047 -9.422 1 97.88 73 LEU B O 1
ATOM 1860 N N . ARG B 1 74 ? -8.398 -8.539 -11.391 1 98.12 74 ARG B N 1
ATOM 1861 C CA . ARG B 1 74 ? -9.711 -8.18 -10.883 1 98.12 74 ARG B CA 1
ATOM 1862 C C . ARG B 1 74 ? -10.742 -9.266 -11.211 1 98.12 74 ARG B C 1
ATOM 1864 O O . ARG B 1 74 ? -10.805 -9.734 -12.344 1 98.12 74 ARG B O 1
ATOM 1871 N N . THR B 1 75 ? -11.5 -9.617 -10.219 1 98.12 75 THR B N 1
ATOM 1872 C CA . THR B 1 75 ? -12.562 -10.586 -10.43 1 98.12 75 THR B CA 1
ATOM 1873 C C . THR B 1 75 ? -13.789 -9.922 -11.047 1 98.12 75 THR B C 1
ATOM 1875 O O . THR B 1 75 ? -13.852 -8.695 -11.148 1 98.12 75 THR B O 1
ATOM 1878 N N . GLU B 1 76 ? -14.734 -10.758 -11.438 1 96.25 76 GLU B N 1
ATOM 1879 C CA . GLU B 1 76 ? -15.992 -10.234 -11.969 1 96.25 76 GLU B CA 1
ATOM 1880 C C . GLU B 1 76 ? -16.734 -9.414 -10.922 1 96.25 76 GLU B C 1
ATOM 1882 O O . GLU B 1 76 ? -17.422 -8.445 -11.258 1 96.25 76 GLU B O 1
ATOM 1887 N N . GLU B 1 77 ? -16.547 -9.758 -9.641 1 94.94 77 GLU B N 1
ATOM 1888 C CA . GLU B 1 77 ? -17.234 -9.094 -8.539 1 94.94 77 GLU B CA 1
ATOM 1889 C C . GLU B 1 77 ? -16.547 -7.773 -8.18 1 94.94 77 GLU B C 1
ATOM 1891 O O . GLU B 1 77 ? -17.047 -7.023 -7.336 1 94.94 77 GLU B O 1
ATOM 1896 N N . GLY B 1 78 ? -15.352 -7.512 -8.773 1 95.38 78 GLY B N 1
ATOM 1897 C CA . GLY B 1 78 ? -14.703 -6.234 -8.547 1 95.38 78 GLY B CA 1
ATOM 1898 C C . GLY B 1 78 ? -13.57 -6.312 -7.543 1 95.38 78 GLY B C 1
ATOM 1899 O O . GLY B 1 78 ? -12.969 -5.293 -7.191 1 95.38 78 GLY B O 1
ATOM 1900 N N . ILE B 1 79 ? -13.266 -7.52 -7.055 1 96.06 79 ILE B N 1
ATOM 1901 C CA . ILE B 1 79 ? -12.172 -7.684 -6.102 1 96.06 79 ILE B CA 1
ATOM 1902 C C . ILE B 1 79 ? -10.828 -7.566 -6.828 1 96.06 79 ILE B C 1
ATOM 1904 O O . ILE B 1 79 ? -10.617 -8.211 -7.855 1 96.06 79 ILE B O 1
ATOM 1908 N N . GLU B 1 80 ? -9.992 -6.723 -6.336 1 96.38 80 GLU B N 1
ATOM 1909 C CA . GLU B 1 80 ? -8.656 -6.535 -6.895 1 96.38 80 GLU B CA 1
ATOM 1910 C C . GLU B 1 80 ? -7.605 -7.27 -6.07 1 96.38 80 GLU B C 1
ATOM 1912 O O . GLU B 1 80 ? -7.57 -7.148 -4.844 1 96.38 80 GLU B O 1
ATOM 1917 N N . ILE B 1 81 ? -6.773 -7.988 -6.777 1 98.25 81 ILE B N 1
ATOM 1918 C CA . ILE B 1 81 ? -5.746 -8.82 -6.16 1 98.25 81 ILE B CA 1
ATOM 1919 C C . ILE B 1 81 ? -4.371 -8.422 -6.684 1 98.25 81 ILE B C 1
ATOM 1921 O O . ILE B 1 81 ? -4.137 -8.414 -7.895 1 98.25 81 ILE B O 1
ATOM 1925 N N . LEU B 1 82 ? -3.531 -8.055 -5.84 1 98.25 82 LEU B N 1
ATOM 1926 C CA . LEU B 1 82 ? -2.127 -7.812 -6.152 1 98.25 82 LEU B CA 1
ATOM 1927 C C . LEU B 1 82 ? -1.296 -9.07 -5.918 1 98.25 82 LEU B C 1
ATOM 1929 O O . LEU B 1 82 ? -1.359 -9.672 -4.84 1 98.25 82 LEU B O 1
ATOM 1933 N N . LEU B 1 83 ? -0.627 -9.523 -6.891 1 98.75 83 LEU B N 1
ATOM 1934 C CA . LEU B 1 83 ? 0.394 -10.562 -6.789 1 98.75 83 LEU B CA 1
ATOM 1935 C C . LEU B 1 83 ? 1.788 -9.969 -6.973 1 98.75 83 LEU B C 1
ATOM 1937 O O . LEU B 1 83 ? 2.107 -9.438 -8.039 1 98.75 83 LEU B O 1
ATOM 1941 N N . HIS B 1 84 ? 2.59 -10 -5.973 1 98.06 84 HIS B N 1
ATOM 1942 C CA . HIS B 1 84 ? 3.924 -9.414 -5.941 1 98.06 84 HIS B CA 1
ATOM 1943 C C . HIS B 1 84 ? 4.98 -10.461 -5.617 1 98.06 84 HIS B C 1
ATOM 1945 O O . HIS B 1 84 ? 4.863 -11.18 -4.621 1 98.06 84 HIS B O 1
ATOM 1951 N N . ILE B 1 85 ? 6.016 -10.562 -6.445 1 98.44 85 ILE B N 1
ATOM 1952 C CA . ILE B 1 85 ? 7.031 -11.602 -6.32 1 98.44 85 ILE B CA 1
ATOM 1953 C C . ILE B 1 85 ? 8.297 -11.008 -5.711 1 98.44 85 ILE B C 1
ATOM 1955 O O . ILE B 1 85 ? 8.945 -10.156 -6.316 1 98.44 85 ILE B O 1
ATOM 1959 N N . GLY B 1 86 ? 8.641 -11.461 -4.531 1 96.75 86 GLY B N 1
ATOM 1960 C CA . GLY B 1 86 ? 9.867 -11.023 -3.885 1 96.75 86 GLY B CA 1
ATOM 1961 C C . GLY B 1 86 ? 9.758 -9.633 -3.287 1 96.75 86 GLY B C 1
ATOM 1962 O O . GLY B 1 86 ? 8.719 -8.984 -3.393 1 96.75 86 GLY B O 1
ATOM 1963 N N . ILE B 1 87 ? 10.82 -9.297 -2.633 1 93.25 87 ILE B N 1
ATOM 1964 C CA . ILE B 1 87 ? 10.953 -7.973 -2.041 1 93.25 87 ILE B CA 1
ATOM 1965 C C . ILE B 1 87 ? 12.141 -7.246 -2.662 1 93.25 87 ILE B C 1
ATOM 1967 O O . ILE B 1 87 ? 13.25 -7.789 -2.723 1 93.25 87 ILE B O 1
ATOM 1971 N N . ASP B 1 88 ? 11.93 -6.02 -3.186 1 89.94 88 ASP B N 1
ATOM 1972 C CA . ASP B 1 88 ? 12.914 -5.18 -3.857 1 89.94 88 ASP B CA 1
ATOM 1973 C C . ASP B 1 88 ? 13.242 -5.715 -5.25 1 89.94 88 ASP B C 1
ATOM 1975 O O . ASP B 1 8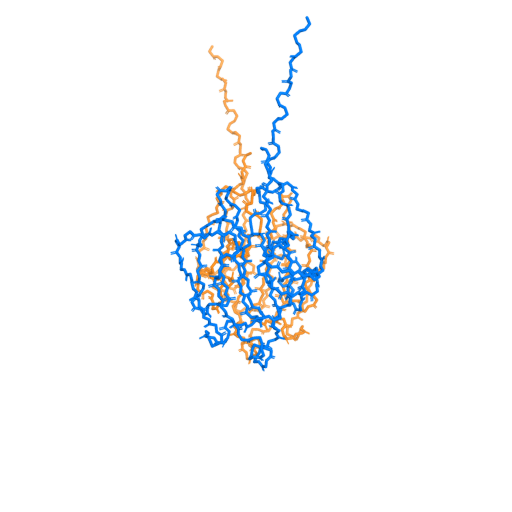8 ? 14.336 -5.484 -5.77 1 89.94 88 ASP B O 1
ATOM 1979 N N . THR B 1 89 ? 12.266 -6.43 -5.805 1 95 89 THR B N 1
ATOM 1980 C CA . THR B 1 89 ? 12.531 -7.074 -7.086 1 95 89 THR B CA 1
ATOM 1981 C C . THR B 1 89 ? 12.398 -6.074 -8.227 1 95 89 THR B C 1
ATOM 1983 O O . THR B 1 89 ? 12.867 -6.332 -9.344 1 95 89 THR B O 1
ATOM 1986 N N . LEU B 1 90 ? 11.812 -4.953 -7.945 1 90.5 90 LEU B N 1
ATOM 1987 C CA . LEU B 1 90 ? 11.766 -3.889 -8.945 1 90.5 90 LEU B CA 1
ATOM 1988 C C . LEU B 1 90 ? 13.164 -3.561 -9.445 1 90.5 90 LEU B C 1
ATOM 1990 O O . LEU B 1 90 ? 13.352 -3.266 -10.633 1 90.5 90 LEU B O 1
ATOM 1994 N N . GLN B 1 91 ? 14.109 -3.67 -8.594 1 89.81 91 GLN B N 1
ATOM 1995 C CA . GLN B 1 91 ? 15.477 -3.271 -8.906 1 89.81 91 GLN B CA 1
ATOM 1996 C C . GLN B 1 91 ? 16.125 -4.246 -9.883 1 89.81 91 GLN B C 1
ATOM 1998 O O . GLN B 1 91 ? 17.188 -3.959 -10.438 1 89.81 91 GLN B O 1
ATOM 2003 N N . MET B 1 92 ? 15.484 -5.43 -10.102 1 95.62 92 MET B N 1
ATOM 2004 C CA . MET B 1 92 ? 16.031 -6.438 -11.008 1 95.62 92 MET B CA 1
ATOM 2005 C C . MET B 1 92 ? 15.719 -6.102 -12.461 1 95.62 92 MET B C 1
ATOM 2007 O O . MET B 1 92 ? 16.219 -6.75 -13.375 1 95.62 92 MET B O 1
ATOM 2011 N N . LYS B 1 93 ? 14.859 -5.172 -12.672 1 94.88 93 LYS B N 1
ATOM 2012 C CA . LYS B 1 93 ? 14.57 -4.617 -13.992 1 94.88 93 LYS B CA 1
ATOM 2013 C C . LYS B 1 93 ? 14.102 -5.707 -14.953 1 94.88 93 LYS B C 1
ATOM 2015 O O . LYS B 1 93 ? 14.492 -5.719 -16.125 1 94.88 93 LYS B O 1
ATOM 2020 N N . GLY B 1 94 ? 13.5 -6.68 -14.438 1 97.62 94 GLY B N 1
ATOM 2021 C CA . GLY B 1 94 ? 12.883 -7.691 -15.281 1 97.62 94 GLY B CA 1
ATOM 2022 C C . GLY B 1 94 ? 13.711 -8.953 -15.406 1 97.62 94 GLY B C 1
ATOM 2023 O O . GLY B 1 94 ? 13.258 -9.953 -15.961 1 97.62 94 GLY B O 1
ATOM 2024 N N . GLU B 1 95 ? 14.938 -8.875 -14.898 1 98.19 95 GLU B N 1
ATOM 2025 C CA . GLU B 1 95 ? 15.789 -10.055 -14.953 1 98.19 95 GLU B CA 1
ATOM 2026 C C . GLU B 1 95 ? 15.219 -11.195 -14.117 1 98.19 95 GLU B C 1
ATOM 2028 O O . GLU B 1 95 ? 14.891 -11 -12.945 1 98.19 95 GLU B O 1
ATOM 2033 N N . GLY B 1 96 ? 15.047 -12.367 -14.766 1 98.5 96 GLY B N 1
ATOM 2034 C CA . GLY B 1 96 ? 14.578 -13.547 -14.047 1 98.5 96 GLY B CA 1
ATOM 2035 C C . GLY B 1 96 ? 13.07 -13.711 -14.086 1 98.5 96 GLY B C 1
ATOM 2036 O O . GLY B 1 96 ? 12.523 -14.617 -13.453 1 98.5 96 GLY B O 1
ATOM 2037 N N . PHE B 1 97 ? 12.43 -12.867 -14.789 1 98.81 97 PHE B N 1
ATOM 2038 C CA . PHE B 1 97 ? 10.977 -12.906 -14.891 1 98.81 97 PHE B CA 1
ATOM 2039 C C . PHE B 1 97 ? 10.539 -13.078 -16.344 1 98.81 97 PHE B C 1
ATOM 2041 O O . PHE B 1 97 ? 11.141 -12.484 -17.25 1 98.81 97 PHE B O 1
ATOM 2048 N N . GLU B 1 98 ? 9.555 -13.836 -16.562 1 98.62 98 GLU B N 1
ATOM 2049 C CA . GLU B 1 98 ? 8.891 -13.969 -17.859 1 98.62 98 GLU B CA 1
ATOM 2050 C C . GLU B 1 98 ? 7.371 -13.977 -17.703 1 98.62 98 GLU B C 1
ATOM 2052 O O . GLU B 1 98 ? 6.824 -14.766 -16.938 1 98.62 98 GLU B O 1
ATOM 2057 N N . ALA B 1 99 ? 6.703 -13.133 -18.406 1 98.62 99 ALA B N 1
ATOM 2058 C CA . ALA B 1 99 ? 5.25 -13.031 -18.312 1 98.62 99 ALA B CA 1
ATOM 2059 C C . ALA B 1 99 ? 4.57 -13.789 -19.453 1 98.62 99 ALA B C 1
ATOM 2061 O O . ALA B 1 99 ? 5.043 -13.766 -20.594 1 98.62 99 ALA B O 1
ATOM 2062 N N . PHE B 1 100 ? 3.436 -14.406 -19.156 1 98.75 100 PHE B N 1
ATOM 2063 C CA . PHE B 1 100 ? 2.625 -15.125 -20.125 1 98.75 100 PHE B CA 1
ATOM 2064 C C . PHE B 1 100 ? 1.221 -14.539 -20.203 1 98.75 100 PHE B C 1
ATOM 2066 O O . PHE B 1 100 ? 0.266 -15.242 -20.547 1 98.75 100 PHE B O 1
ATOM 2073 N N . THR B 1 101 ? 1.09 -13.336 -19.703 1 98.56 101 THR B N 1
ATOM 2074 C CA . THR B 1 101 ? -0.157 -12.578 -19.734 1 98.56 101 THR B CA 1
ATOM 2075 C C . THR B 1 101 ? 0.113 -11.094 -19.969 1 98.56 101 THR B C 1
ATOM 2077 O O . THR B 1 101 ? 1.27 -10.68 -20.062 1 98.56 101 THR B O 1
ATOM 2080 N N . GLU B 1 102 ? -0.97 -10.32 -20.156 1 98.19 102 GLU B N 1
ATOM 2081 C CA . GLU B 1 102 ? -0.872 -8.883 -20.406 1 98.19 102 GLU B CA 1
ATOM 2082 C C . GLU B 1 102 ? -2.143 -8.156 -19.969 1 98.19 102 GLU B C 1
ATOM 2084 O O . GLU B 1 102 ? -3.172 -8.797 -19.719 1 98.19 102 GLU B O 1
ATOM 2089 N N . LYS B 1 103 ? -1.991 -6.906 -19.844 1 97.81 103 LYS B N 1
ATOM 2090 C CA . LYS B 1 103 ? -3.137 -6.082 -19.469 1 97.81 103 LYS B CA 1
ATOM 2091 C C . LYS B 1 103 ? -4.344 -6.383 -20.359 1 97.81 103 LYS B C 1
ATOM 2093 O O . LYS B 1 103 ? -4.219 -6.48 -21.578 1 97.81 103 LYS B O 1
ATOM 2098 N N . GLY B 1 104 ? -5.465 -6.547 -19.703 1 98.44 104 GLY B N 1
ATOM 2099 C CA . GLY B 1 104 ? -6.715 -6.746 -20.422 1 98.44 104 GLY B CA 1
ATOM 2100 C C . GLY B 1 104 ? -7.039 -8.211 -20.656 1 98.44 104 GLY B C 1
ATOM 2101 O O . GLY B 1 104 ? -8.172 -8.547 -21 1 98.44 104 GLY B O 1
ATOM 2102 N N . LYS B 1 105 ? -6.117 -9.094 -20.5 1 98.56 105 LYS B N 1
ATOM 2103 C CA . LYS B 1 105 ? -6.324 -10.516 -20.75 1 98.56 105 LYS B CA 1
ATOM 2104 C C . LYS B 1 105 ? -7.215 -11.148 -19.688 1 98.56 105 LYS B C 1
ATOM 2106 O O . LYS B 1 105 ? -7.051 -10.875 -18.5 1 98.56 105 LYS B O 1
ATOM 2111 N N . GLN B 1 106 ? -8.164 -11.906 -20.172 1 98.75 106 GLN B N 1
ATOM 2112 C CA . GLN B 1 106 ? -8.945 -12.742 -19.266 1 98.75 106 GLN B CA 1
ATOM 2113 C C . GLN B 1 106 ? -8.18 -14.008 -18.891 1 98.75 106 GLN B C 1
ATOM 2115 O O . GLN B 1 106 ? -7.527 -14.625 -19.734 1 98.75 106 GLN B O 1
ATOM 2120 N N . VAL B 1 107 ? -8.289 -14.359 -17.609 1 98.81 107 VAL B N 1
ATOM 2121 C CA . VAL B 1 107 ? -7.598 -15.57 -17.172 1 98.81 107 VAL B CA 1
ATOM 2122 C C . VAL B 1 107 ? -8.555 -16.453 -16.375 1 98.81 107 VAL B C 1
ATOM 2124 O O . VAL B 1 107 ? -9.555 -15.961 -15.828 1 98.81 107 VAL B O 1
ATOM 2127 N N . LYS B 1 108 ? -8.234 -17.703 -16.297 1 98.69 108 LYS B N 1
ATOM 2128 C CA . LYS B 1 108 ? -8.922 -18.688 -15.477 1 98.69 108 LYS B CA 1
ATOM 2129 C C . LYS B 1 108 ? -8.031 -19.156 -14.328 1 98.69 108 LYS B C 1
ATOM 2131 O O . LYS B 1 108 ? -6.805 -19.156 -14.445 1 98.69 108 LYS B O 1
ATOM 2136 N N . VAL B 1 109 ? -8.703 -19.547 -13.305 1 98.62 109 VAL B N 1
ATOM 2137 C CA . VAL B 1 109 ? -7.977 -20.078 -12.156 1 98.62 109 VAL B CA 1
ATOM 2138 C C . VAL B 1 109 ? -7.031 -21.188 -12.609 1 98.62 109 VAL B C 1
ATOM 2140 O O . VAL B 1 109 ? -7.418 -22.062 -13.383 1 98.62 109 VAL B O 1
ATOM 2143 N N . GLY B 1 110 ? -5.777 -21.047 -12.195 1 98.62 110 GLY B N 1
ATOM 2144 C CA . GLY B 1 110 ? -4.805 -22.078 -12.516 1 98.62 110 GLY B CA 1
ATOM 2145 C C . GLY B 1 110 ? -3.963 -21.75 -13.734 1 98.62 110 GLY B C 1
ATOM 2146 O O . GLY B 1 110 ? -2.943 -22.391 -13.992 1 98.62 110 GLY B O 1
ATOM 2147 N N . ASP B 1 111 ? -4.375 -20.719 -14.555 1 98.81 111 ASP B N 1
ATOM 2148 C CA . ASP B 1 111 ? -3.57 -20.312 -15.695 1 98.81 111 ASP B CA 1
ATOM 2149 C C . ASP B 1 111 ? -2.176 -19.875 -15.25 1 98.81 111 ASP B C 1
ATOM 2151 O O . ASP B 1 111 ? -2.025 -19.203 -14.227 1 98.81 111 ASP B O 1
ATOM 2155 N N . LYS B 1 112 ? -1.175 -20.25 -16.047 1 98.88 112 LYS B N 1
ATOM 2156 C CA . LYS B 1 112 ? 0.176 -19.734 -15.828 1 98.88 112 LYS B CA 1
ATOM 2157 C C . LYS B 1 112 ? 0.271 -18.266 -16.203 1 98.88 112 LYS B C 1
ATOM 2159 O O . LYS B 1 112 ? -0.004 -17.875 -17.328 1 98.88 112 LYS B O 1
ATOM 2164 N N . LEU B 1 113 ? 0.684 -17.469 -15.227 1 98.88 113 LEU B N 1
ATOM 2165 C CA . LEU B 1 113 ? 0.765 -16.031 -15.461 1 98.88 113 LEU B CA 1
ATOM 2166 C C . LEU B 1 113 ? 2.205 -15.602 -15.711 1 98.88 113 LEU B C 1
ATOM 2168 O O . LEU B 1 113 ? 2.471 -14.797 -16.609 1 98.88 113 LEU B O 1
ATOM 2172 N N . LEU B 1 114 ? 3.154 -16.094 -14.875 1 98.69 114 LEU B N 1
ATOM 2173 C CA . LEU B 1 114 ? 4.566 -15.727 -14.914 1 98.69 114 LEU B CA 1
ATOM 2174 C C . LEU B 1 114 ? 5.441 -16.891 -14.477 1 98.69 114 LEU B C 1
ATOM 2176 O O . LEU B 1 114 ? 4.973 -17.797 -13.789 1 98.69 114 LEU B O 1
ATOM 2180 N N . THR B 1 115 ? 6.668 -16.797 -14.93 1 98.81 115 THR B N 1
ATOM 2181 C CA . THR B 1 115 ? 7.73 -17.562 -14.289 1 98.81 115 THR B CA 1
ATOM 2182 C C . THR B 1 115 ? 8.797 -16.625 -13.719 1 98.81 115 THR B C 1
ATOM 2184 O O . THR B 1 115 ? 8.938 -15.484 -14.172 1 98.81 115 THR B O 1
ATOM 2187 N N . PHE B 1 116 ? 9.461 -17.062 -12.695 1 98.81 116 PHE B N 1
ATOM 2188 C CA . PHE B 1 116 ? 10.539 -16.297 -12.094 1 98.81 116 PHE B CA 1
ATOM 2189 C C . PHE B 1 116 ? 11.617 -17.219 -11.547 1 98.81 116 PHE B C 1
ATOM 2191 O O . PHE B 1 116 ? 11.352 -18.391 -11.234 1 98.81 116 PHE B O 1
ATOM 2198 N N . ASP B 1 117 ? 12.773 -16.719 -11.461 1 98.56 117 ASP B N 1
ATOM 2199 C CA . ASP B 1 117 ? 13.945 -17.453 -11 1 98.56 117 ASP B CA 1
ATOM 2200 C C . ASP B 1 117 ? 14.172 -17.25 -9.508 1 98.56 117 ASP B C 1
ATOM 2202 O O . ASP B 1 117 ? 14.836 -16.297 -9.102 1 98.56 117 ASP B O 1
ATOM 2206 N N . ASN B 1 118 ? 13.719 -18.234 -8.711 1 97.81 118 ASN B N 1
ATOM 2207 C CA . ASN B 1 118 ? 13.781 -18.125 -7.262 1 97.81 118 ASN B CA 1
ATOM 2208 C C . ASN B 1 118 ? 15.219 -17.938 -6.777 1 97.81 118 ASN B C 1
ATOM 2210 O O . ASN B 1 118 ? 15.477 -17.078 -5.922 1 97.81 118 ASN B O 1
ATOM 2214 N N . GLU B 1 119 ? 16.094 -18.688 -7.293 1 97.31 119 GLU B N 1
ATOM 2215 C CA . GLU B 1 119 ? 17.5 -18.641 -6.855 1 97.31 119 GLU B CA 1
ATOM 2216 C C . GLU B 1 119 ? 18.141 -17.297 -7.207 1 97.31 119 GLU B C 1
ATOM 2218 O O . GLU B 1 119 ? 18.875 -16.719 -6.398 1 97.31 119 GLU B O 1
ATOM 2223 N N . LEU B 1 120 ? 17.859 -16.891 -8.406 1 98.19 120 LEU B N 1
ATOM 2224 C CA . LEU B 1 120 ? 18.406 -15.602 -8.836 1 98.19 120 LEU B CA 1
ATOM 2225 C C . LEU B 1 120 ? 17.875 -14.469 -7.953 1 98.19 120 LEU B C 1
ATOM 2227 O O . LEU B 1 120 ? 18.641 -13.594 -7.535 1 98.19 120 LEU B O 1
ATOM 2231 N N . ILE B 1 121 ? 16.562 -14.484 -7.633 1 97.94 121 ILE B N 1
ATOM 2232 C CA . ILE B 1 121 ? 15.953 -13.461 -6.789 1 97.94 121 ILE B CA 1
ATOM 2233 C C . ILE B 1 121 ? 16.594 -13.484 -5.402 1 97.94 121 ILE B C 1
ATOM 2235 O O . ILE B 1 121 ? 17.016 -12.453 -4.883 1 97.94 121 ILE B O 1
ATOM 2239 N N . LYS B 1 122 ? 16.719 -14.641 -4.871 1 96.06 122 LYS B N 1
ATOM 2240 C CA . LYS B 1 122 ? 17.312 -14.805 -3.545 1 96.06 122 LYS B CA 1
ATOM 2241 C C . LYS B 1 122 ? 18.734 -14.227 -3.498 1 96.06 122 LYS B C 1
ATOM 2243 O O . LYS B 1 122 ? 19.141 -13.656 -2.484 1 96.06 122 LYS B O 1
ATOM 2248 N N . ALA B 1 123 ? 19.422 -14.312 -4.566 1 96.94 123 ALA B N 1
ATOM 2249 C CA . ALA B 1 123 ? 20.812 -13.898 -4.629 1 96.94 123 ALA B CA 1
ATOM 2250 C C . ALA B 1 123 ? 20.938 -12.383 -4.809 1 96.94 123 ALA B C 1
ATOM 2252 O O . ALA B 1 123 ? 21.922 -11.781 -4.391 1 96.94 123 ALA B O 1
ATOM 2253 N N . LYS B 1 124 ? 19.938 -11.781 -5.332 1 95.81 124 LYS B N 1
ATOM 2254 C CA . LYS B 1 124 ? 20.141 -10.414 -5.82 1 95.81 124 LYS B CA 1
ATOM 2255 C C . LYS B 1 124 ? 19.422 -9.406 -4.934 1 95.81 124 LYS B C 1
ATOM 2257 O O . LYS B 1 124 ? 19.781 -8.227 -4.895 1 95.81 124 LYS B O 1
ATOM 2262 N N . VAL B 1 125 ? 18.406 -9.867 -4.309 1 94.25 125 VAL B N 1
ATOM 2263 C CA . VAL B 1 125 ? 17.594 -8.867 -3.617 1 94.25 125 VAL B CA 1
ATOM 2264 C C . VAL B 1 125 ? 17.297 -9.336 -2.197 1 94.25 125 VAL B C 1
ATOM 2266 O O . VAL B 1 125 ? 17.812 -10.359 -1.752 1 94.25 125 VAL B O 1
ATOM 2269 N N . LYS B 1 126 ? 16.422 -8.555 -1.503 1 88.88 126 LYS B N 1
ATOM 2270 C CA . LYS B 1 126 ? 16.188 -8.719 -0.072 1 88.88 126 LYS B CA 1
ATOM 2271 C C . LYS B 1 126 ? 15.547 -10.07 0.226 1 88.88 126 LYS B C 1
ATOM 2273 O O . LYS B 1 126 ? 15.891 -10.727 1.209 1 88.88 126 LYS B O 1
ATOM 2278 N N . SER B 1 127 ? 14.562 -10.539 -0.516 1 95.56 127 SER B N 1
ATOM 2279 C CA . SER B 1 127 ? 13.844 -11.781 -0.267 1 95.56 127 SER B CA 1
ATOM 2280 C C . SER B 1 127 ? 13.125 -12.266 -1.522 1 95.56 127 SER B C 1
ATOM 2282 O O . SER B 1 127 ? 12.656 -11.461 -2.324 1 95.56 127 SER B O 1
ATOM 2284 N N . ASN B 1 128 ? 13.031 -13.555 -1.652 1 97.56 128 ASN B N 1
ATOM 2285 C CA . ASN B 1 128 ? 12.266 -14.125 -2.756 1 97.56 128 ASN B CA 1
ATOM 2286 C C . ASN B 1 128 ? 10.844 -14.477 -2.332 1 97.56 128 ASN B C 1
ATOM 2288 O O . ASN B 1 128 ? 10.109 -15.133 -3.076 1 97.56 128 ASN B O 1
ATOM 2292 N N . LEU B 1 129 ? 10.43 -14.023 -1.118 1 98.31 129 LEU B N 1
ATOM 2293 C CA . LEU B 1 129 ? 9.078 -14.281 -0.635 1 98.31 129 LEU B CA 1
ATOM 2294 C C . LEU B 1 129 ? 8.062 -13.414 -1.364 1 98.31 129 LEU B C 1
ATOM 2296 O O . LEU B 1 129 ? 8.305 -12.227 -1.597 1 98.31 129 LEU B O 1
ATOM 2300 N N . SER B 1 130 ? 6.961 -13.992 -1.741 1 98.31 130 SER B N 1
ATOM 2301 C CA . SER B 1 130 ? 5.926 -13.336 -2.535 1 98.31 130 SER B CA 1
ATOM 2302 C C . SER B 1 130 ? 4.664 -13.102 -1.71 1 98.31 130 SER B C 1
ATOM 2304 O O . SER B 1 130 ? 4.551 -13.594 -0.586 1 98.31 130 SER B O 1
ATOM 2306 N N . VAL B 1 131 ? 3.748 -12.297 -2.303 1 98.5 131 VAL B N 1
ATOM 2307 C CA . VAL B 1 131 ? 2.529 -12.031 -1.548 1 98.5 131 VAL B CA 1
ATOM 2308 C C . VAL B 1 131 ? 1.332 -11.984 -2.496 1 98.5 131 VAL B C 1
ATOM 2310 O O . VAL B 1 131 ? 1.479 -11.664 -3.678 1 98.5 131 VAL B O 1
ATOM 2313 N N . LEU B 1 132 ? 0.181 -12.414 -2.029 1 98.75 132 LEU B N 1
ATOM 2314 C CA . LEU B 1 132 ? -1.154 -12.141 -2.549 1 98.75 132 LEU B CA 1
ATOM 2315 C C . LEU B 1 132 ? -1.926 -11.219 -1.613 1 98.75 132 LEU B C 1
ATOM 2317 O O . LEU B 1 132 ? -2.092 -11.523 -0.43 1 98.75 132 LEU B O 1
ATOM 2321 N N . ILE B 1 133 ? -2.346 -10.094 -2.188 1 97.88 133 ILE B N 1
ATOM 2322 C CA . ILE B 1 133 ? -3.023 -9.102 -1.36 1 97.88 133 ILE B CA 1
ATOM 2323 C C . ILE B 1 133 ? -4.332 -8.68 -2.025 1 97.88 133 ILE B C 1
ATOM 2325 O O . ILE B 1 133 ? -4.371 -8.43 -3.232 1 97.88 133 ILE B O 1
ATOM 2329 N N . VAL B 1 134 ? -5.387 -8.633 -1.235 1 96.69 134 VAL B N 1
ATOM 2330 C CA . VAL B 1 134 ? -6.637 -8.016 -1.664 1 96.69 134 VAL B CA 1
ATOM 2331 C C . VAL B 1 134 ? -6.605 -6.523 -1.361 1 96.69 134 VAL B C 1
ATOM 2333 O O . VAL B 1 134 ? -6.645 -6.117 -0.198 1 96.69 134 VAL B O 1
ATOM 2336 N N . THR B 1 135 ? -6.672 -5.695 -2.395 1 93 135 THR B N 1
ATOM 2337 C CA . THR B 1 135 ? -6.301 -4.297 -2.209 1 93 135 THR B CA 1
ATOM 2338 C C . THR B 1 135 ? -7.539 -3.434 -1.979 1 93 135 THR B C 1
ATOM 2340 O O . THR B 1 135 ? -7.434 -2.303 -1.502 1 93 135 THR B O 1
ATOM 2343 N N . ASN B 1 136 ? -8.766 -3.887 -2.314 1 88.56 136 ASN B N 1
ATOM 2344 C CA . ASN B 1 136 ? -9.969 -3.1 -2.059 1 88.56 136 ASN B CA 1
ATOM 2345 C C . ASN B 1 136 ? -10.906 -3.809 -1.085 1 88.56 136 ASN B C 1
ATOM 2347 O O . ASN B 1 136 ? -11.844 -4.488 -1.504 1 88.56 136 ASN B O 1
ATOM 2351 N N . ASN B 1 137 ? -10.836 -3.465 0.148 1 86.25 137 ASN B N 1
ATOM 2352 C CA . ASN B 1 137 ? -11.539 -4.152 1.228 1 86.25 137 ASN B CA 1
ATOM 2353 C C . ASN B 1 137 ? -12.953 -3.604 1.414 1 86.25 137 ASN B C 1
ATOM 2355 O O . ASN B 1 137 ? -13.75 -4.168 2.17 1 86.25 137 ASN B O 1
ATOM 2359 N N . ASN B 1 138 ? -13.188 -2.582 0.707 1 84.5 138 ASN B N 1
ATOM 2360 C CA . ASN B 1 138 ? -14.484 -1.934 0.912 1 84.5 138 ASN B CA 1
ATOM 2361 C C . ASN B 1 138 ? -15.633 -2.844 0.506 1 84.5 138 ASN B C 1
ATOM 2363 O O . ASN B 1 138 ? -16.766 -2.658 0.957 1 84.5 138 ASN B O 1
ATOM 2367 N N . LEU B 1 139 ? -15.375 -3.822 -0.265 1 87.56 139 LEU B N 1
ATOM 2368 C CA . LEU B 1 139 ? -16.406 -4.727 -0.75 1 87.56 139 LEU B CA 1
ATOM 2369 C C . LEU B 1 139 ? -16.484 -5.98 0.116 1 87.56 139 LEU B C 1
ATOM 2371 O O . LEU B 1 139 ? -17.375 -6.812 -0.063 1 87.56 139 LEU B O 1
ATOM 2375 N N . ILE B 1 140 ? -15.641 -6.105 1.109 1 93.06 140 ILE B N 1
ATOM 2376 C CA . ILE B 1 140 ? -15.414 -7.387 1.769 1 93.06 140 ILE B CA 1
ATOM 2377 C C . ILE B 1 140 ? -16.016 -7.355 3.17 1 93.06 140 ILE B C 1
ATOM 2379 O O . ILE B 1 140 ? -15.805 -6.406 3.926 1 93.06 140 ILE B O 1
ATOM 2383 N N . GLU B 1 141 ? -16.719 -8.352 3.463 1 94.25 141 GLU B N 1
ATOM 2384 C CA . GLU B 1 141 ? -17.25 -8.547 4.812 1 94.25 141 GLU B CA 1
ATOM 2385 C C . GLU B 1 141 ? -16.266 -9.312 5.684 1 94.25 141 GLU B C 1
ATOM 2387 O O . GLU B 1 141 ? -16.016 -8.93 6.828 1 94.25 141 GLU B O 1
ATOM 2392 N N . SER B 1 142 ? -15.719 -10.359 5.117 1 95.69 142 SER B N 1
ATOM 2393 C CA . SER B 1 142 ? -14.75 -11.156 5.863 1 95.69 142 SER B CA 1
ATOM 2394 C C . SER B 1 142 ? -13.836 -11.945 4.926 1 95.69 142 SER B C 1
ATOM 2396 O O . SER B 1 142 ? -14.18 -12.164 3.764 1 95.69 142 SER B O 1
ATOM 2398 N N . ILE B 1 143 ? -12.734 -12.336 5.426 1 96.94 143 ILE B N 1
ATOM 2399 C CA . ILE B 1 143 ? -11.773 -13.172 4.715 1 96.94 143 ILE B CA 1
ATOM 2400 C C . ILE B 1 143 ? -11.344 -14.336 5.609 1 96.94 143 ILE B C 1
ATOM 2402 O O . ILE B 1 143 ? -10.875 -14.125 6.73 1 96.94 143 ILE B O 1
ATOM 2406 N N . ASP B 1 144 ? -11.523 -15.508 5.164 1 97.75 144 ASP B N 1
ATOM 2407 C CA . ASP B 1 144 ? -10.992 -16.719 5.801 1 97.75 144 ASP B CA 1
ATOM 2408 C C . ASP B 1 144 ? -9.719 -17.188 5.102 1 97.75 144 ASP B C 1
ATOM 2410 O O . ASP B 1 144 ? -9.68 -17.297 3.873 1 97.75 144 ASP B O 1
ATOM 2414 N N . ILE B 1 145 ? -8.727 -17.531 5.852 1 98.31 145 ILE B N 1
ATOM 2415 C CA . ILE B 1 145 ? -7.414 -17.844 5.297 1 98.31 145 ILE B CA 1
ATOM 2416 C C . ILE B 1 145 ? -7 -19.25 5.695 1 98.31 145 ILE B C 1
ATOM 2418 O O . ILE B 1 145 ? -7.191 -19.656 6.844 1 98.31 145 ILE B O 1
ATOM 2422 N N . LYS B 1 146 ? -6.48 -19.938 4.77 1 98.38 146 LYS B N 1
ATOM 2423 C CA . LYS B 1 146 ? -5.871 -21.25 5 1 98.38 146 LYS B CA 1
ATOM 2424 C C . LYS B 1 146 ? -4.383 -21.234 4.68 1 98.38 146 LYS B C 1
ATOM 2426 O O . LYS B 1 146 ? -3.986 -20.859 3.57 1 98.38 146 LYS B O 1
ATOM 2431 N N . LEU B 1 147 ? -3.564 -21.656 5.691 1 98.69 147 LEU B N 1
ATOM 2432 C CA . LEU B 1 147 ? -2.111 -21.641 5.574 1 98.69 147 LEU B CA 1
ATOM 2433 C C . LEU B 1 147 ? -1.558 -23.062 5.445 1 98.69 147 LEU B C 1
ATOM 2435 O O . LEU B 1 147 ? -2.291 -24.031 5.609 1 98.69 147 LEU B O 1
ATOM 2439 N N . GLY B 1 148 ? -0.265 -23.141 5.031 1 98.75 148 GLY B N 1
ATOM 2440 C CA . GLY B 1 148 ? 0.393 -24.438 4.957 1 98.75 148 GLY B CA 1
ATOM 2441 C C . GLY B 1 148 ? 1.018 -24.719 3.602 1 98.75 148 GLY B C 1
ATOM 2442 O O . GLY B 1 148 ? 1.302 -23.781 2.842 1 98.75 148 GLY B O 1
ATOM 2443 N N . THR B 1 149 ? 1.373 -25.984 3.408 1 98.88 149 THR B N 1
ATOM 2444 C CA . THR B 1 149 ? 1.863 -26.406 2.102 1 98.88 149 THR B CA 1
ATOM 2445 C C . THR B 1 149 ? 0.74 -26.391 1.069 1 98.88 149 THR B C 1
ATOM 2447 O O . THR B 1 149 ? -0.347 -26.922 1.318 1 98.88 149 THR B O 1
ATOM 2450 N N . VAL B 1 150 ? 1.017 -25.766 -0.064 1 98.88 150 VAL B N 1
ATOM 2451 C CA . VAL B 1 150 ? -0.06 -25.562 -1.026 1 98.88 150 VAL B CA 1
ATOM 2452 C C . VAL B 1 150 ? 0.448 -25.844 -2.439 1 98.88 150 VAL B C 1
ATOM 2454 O O . VAL B 1 150 ? 1.65 -25.766 -2.699 1 98.88 150 VAL B O 1
ATOM 2457 N N . ASP B 1 151 ? -0.46 -26.203 -3.297 1 98.62 151 ASP B N 1
ATOM 2458 C CA . ASP B 1 151 ? -0.294 -26.141 -4.746 1 98.62 151 ASP B CA 1
ATOM 2459 C C . ASP B 1 151 ? -1.417 -25.328 -5.395 1 98.62 151 ASP B C 1
ATOM 2461 O O . ASP B 1 151 ? -2.225 -24.703 -4.699 1 98.62 151 ASP B O 1
ATOM 2465 N N . LYS B 1 152 ? -1.416 -25.297 -6.68 1 98.06 152 LYS B N 1
ATOM 2466 C CA . LYS B 1 152 ? -2.312 -24.391 -7.391 1 98.06 152 LYS B CA 1
ATOM 2467 C C . LYS B 1 152 ? -3.77 -24.828 -7.23 1 98.06 152 LYS B C 1
ATOM 2469 O O . LYS B 1 152 ? -4.684 -24.078 -7.578 1 98.06 152 LYS B O 1
ATOM 2474 N N . ASP B 1 153 ? -4.031 -25.984 -6.684 1 98.25 153 ASP B N 1
ATOM 2475 C CA . ASP B 1 153 ? -5.398 -26.469 -6.539 1 98.25 153 ASP B CA 1
ATOM 2476 C C . ASP B 1 153 ? -5.93 -26.203 -5.129 1 98.25 153 ASP B C 1
ATOM 2478 O O . ASP B 1 153 ? -7.125 -26.359 -4.875 1 98.25 153 ASP B O 1
ATOM 2482 N N . ASN B 1 154 ? -5.113 -25.781 -4.191 1 98.75 154 ASN B N 1
ATOM 2483 C CA . ASN B 1 154 ? -5.535 -25.516 -2.82 1 98.75 154 ASN B CA 1
ATOM 2484 C C . ASN B 1 154 ? -6.258 -24.172 -2.715 1 98.75 154 ASN B C 1
ATOM 2486 O O . ASN B 1 154 ? -5.785 -23.156 -3.246 1 98.75 154 ASN B O 1
ATOM 2490 N N . GLU B 1 155 ? -7.383 -24.188 -2.068 1 98.75 155 GLU B N 1
ATOM 2491 C CA . GLU B 1 155 ? -8.047 -22.938 -1.691 1 98.75 155 GLU B CA 1
ATOM 2492 C C . GLU B 1 155 ? -7.352 -22.281 -0.502 1 98.75 155 GLU B C 1
ATOM 2494 O O . GLU B 1 155 ? -7.121 -22.922 0.523 1 98.75 155 GLU B O 1
ATOM 2499 N N . ILE B 1 156 ? -7.035 -21.016 -0.631 1 98.75 156 ILE B N 1
ATOM 2500 C CA . ILE B 1 156 ? -6.262 -20.406 0.448 1 98.75 156 ILE B CA 1
ATOM 2501 C C . ILE B 1 156 ? -7.023 -19.219 1.032 1 98.75 156 ILE B C 1
ATOM 2503 O O . ILE B 1 156 ? -6.785 -18.828 2.176 1 98.75 156 ILE B O 1
ATOM 2507 N N . LEU B 1 157 ? -7.898 -18.609 0.254 1 98.5 157 LEU B N 1
ATOM 2508 C CA . LEU B 1 157 ? -8.742 -17.531 0.766 1 98.5 157 LEU B CA 1
ATOM 2509 C C . LEU B 1 157 ? -10.203 -17.75 0.385 1 98.5 157 LEU B C 1
ATOM 2511 O O . LEU B 1 157 ? -10.5 -18.125 -0.75 1 98.5 157 LEU B O 1
ATOM 2515 N N . LYS B 1 158 ? -11.078 -17.531 1.313 1 98.12 158 LYS B N 1
ATOM 2516 C CA . LYS B 1 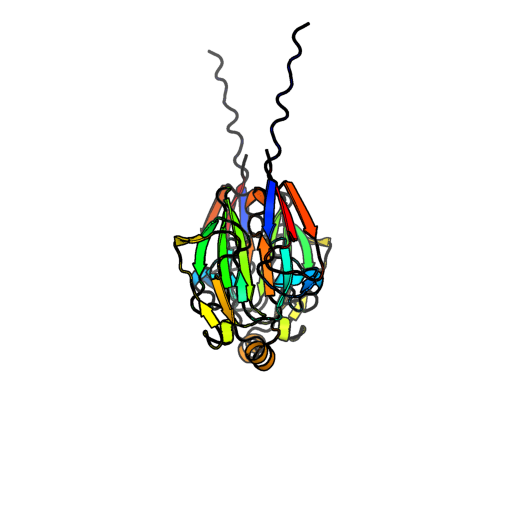158 ? -12.508 -17.359 1.074 1 98.12 158 LYS B CA 1
ATOM 2517 C C . LYS B 1 158 ? -12.977 -15.961 1.461 1 98.12 158 LYS B C 1
ATOM 2519 O O . LYS B 1 158 ? -12.914 -15.586 2.631 1 98.12 158 LYS B O 1
ATOM 2524 N N . ILE B 1 159 ? -13.414 -15.258 0.518 1 97.5 159 ILE B N 1
ATOM 2525 C CA . ILE B 1 159 ? -13.812 -13.867 0.71 1 97.5 159 ILE B CA 1
ATOM 2526 C C . ILE B 1 159 ? -15.336 -13.766 0.69 1 97.5 159 ILE B C 1
ATOM 2528 O O . ILE B 1 159 ? -15.977 -14.062 -0.324 1 97.5 159 ILE B O 1
ATOM 2532 N N . ARG B 1 160 ? -15.836 -13.328 1.74 1 97.06 160 ARG B N 1
ATOM 2533 C CA . ARG B 1 160 ? -17.266 -13.023 1.784 1 97.06 160 ARG B CA 1
ATOM 2534 C C . ARG B 1 160 ? -17.516 -11.555 1.46 1 97.06 160 ARG B C 1
ATOM 2536 O O . ARG B 1 160 ? -16.891 -10.664 2.057 1 97.06 160 ARG B O 1
ATOM 2543 N N . LEU B 1 161 ? -18.453 -11.32 0.535 1 94.94 161 LEU B N 1
ATOM 2544 C CA . LEU B 1 161 ? -18.703 -9.961 0.078 1 94.94 161 LEU B CA 1
ATOM 2545 C C . LEU B 1 161 ? -19.812 -9.312 0.904 1 94.94 161 LEU B C 1
ATOM 2547 O O . LEU B 1 161 ? -20.703 -10 1.405 1 94.94 161 LEU B O 1
ATOM 2551 N N . LYS B 1 162 ? -19.688 -7.98 1.011 1 89.81 162 LYS B N 1
ATOM 2552 C CA . LYS B 1 162 ? -20.734 -7.219 1.683 1 89.81 162 LYS B CA 1
ATOM 2553 C C . LYS B 1 162 ? -22.031 -7.219 0.868 1 89.81 162 LYS B C 1
ATOM 2555 O O . LYS B 1 162 ? -22 -7.273 -0.363 1 89.81 162 LYS B O 1
ATOM 2560 N N . LYS B 1 163 ? -23.25 -7.191 1.533 1 78.88 163 LYS B N 1
ATOM 2561 C CA . LYS B 1 163 ? -24.562 -7.172 0.92 1 78.88 163 LYS B CA 1
ATOM 2562 C C . LYS B 1 163 ? -24.906 -5.781 0.39 1 78.88 163 LYS B C 1
ATOM 2564 O O . LYS B 1 163 ? -24.484 -4.773 0.955 1 78.88 163 LYS B O 1
#

pLDDT: mean 93.13, std 13.21, range [31.67, 98.94]

Radius of gyration: 21.82 Å; Cα contacts (8 Å, |Δi|>4): 793; chains: 2; bounding box: 73×53×42 Å

Secondary structure (DSSP, 8-state):
------------EEEEE-SSSEEEEEGGGSSSHHHHTTTT-EEEEEEESS-EEE-SSSEEEEEE-TTSSEEEEE-TT--EEEEE-SBSGGGGTTTTEEES--TT-EE-TT-EEEEE-HHHHHHHSSB--EEEEE--GGGEEEEEE--EEE-TTSEEEEEEEP-/------------EEEEE-SSSEEEEEGGGSSSHHHHTTTT-EEEEEEESS-EEE-SSSEEEEEE-TTSSEEEEE-TT--EEEEE-SBSGGGGTTTTEEES--TT-EE-TT-EEEEE-HHHHHHHSSB--EEEEE--GGGEEEEEE--EEE-TTSEEEEEEEP-

Solvent-accessible surface area (backbone atoms only — not comparable to full-atom values): 16975 Å² total; per-residue (Å²): 134,84,76,74,71,69,74,70,76,76,82,54,67,48,67,29,28,26,34,35,38,33,40,35,40,65,26,68,71,45,95,41,65,62,55,32,65,36,64,46,31,56,60,35,25,33,44,63,74,77,30,49,37,29,30,30,39,52,30,33,28,70,38,57,43,93,38,55,40,31,36,32,36,29,32,90,88,65,50,35,36,39,42,35,47,30,38,69,39,68,78,48,65,28,67,57,42,46,71,67,65,48,60,69,40,74,47,45,56,56,39,69,37,34,39,40,40,56,67,60,38,48,73,72,36,83,33,50,47,24,37,45,27,40,56,56,60,78,52,48,66,46,74,47,78,54,72,42,80,38,36,54,83,36,70,31,38,40,35,31,45,58,132,134,85,76,74,73,72,72,72,76,75,80,53,67,48,68,30,29,26,35,35,37,31,39,35,41,64,26,66,71,44,98,40,65,63,54,32,66,36,64,47,32,57,61,35,25,34,44,63,72,76,30,49,37,29,31,30,38,52,30,31,28,71,37,56,43,93,38,55,39,32,35,31,35,30,32,91,89,65,48,35,35,39,40,38,49,31,37,69,38,69,78,49,66,28,67,55,43,47,74,67,66,48,62,70,39,74,49,45,56,56,38,69,38,33,38,40,41,54,67,61,38,48,72,73,36,84,33,51,47,24,37,43,28,40,56,56,59,78,52,49,65,47,74,47,76,53,72,41,82,39,36,53,83,36,70,29,37,39,35,33,48,56,132

Foldseek 3Di:
DPPPPPPPPDFDKDWFFAQAFWWKAAQCPDPDCCRNVQVQAHWIKGDHDFQWGWGRAWFFWQDQDQLNQKTWTAHPVGWIKIKGFWDPCVVVSNPFKDAPDGGGDTDHQGHTGMGGDQVVRPVPDDHRMIIIGGRDCVQFDDKDADTTGHDSPDTGIMTTTDD/DPPPPPPPPDFDKDWFFAQAAWWKAAQCPDPDCCRNVQVQADWIKGDHDFQWGWGRAWFFWQDQDQLNQKTWTAHPVGWIKIKGFWDPCVVVSNPFKDAPDGGGDTDHQGHTGMGGDQVVRPVPDDHRMIIIGGRDCVFFDDKDADTTGHDSPDTGIMTTTDD

InterPro domains:
  IPR001127 Phosphotransferase system, sugar-specific permease EIIA type 1 [PF00358] (16-138)
  IPR001127 Phosphotransferase system, sugar-specific permease EIIA type 1 [PS00371] (78-90)
  IPR001127 Phosphotransferase system, sugar-specific permease EIIA type 1 [PS51093] (32-136)
  IPR001127 Phosphotransferase system, sugar-specific permease EIIA type 1 [TIGR00830] (17-136)
  IPR011055 Duplicated hybrid motif [G3DSA:2.70.70.10] (4-161)
  IPR011055 Duplicated hybrid motif [SSF51261] (4-159)
  IPR050890 Phosphotransferase system EIIA component [PTHR45008] (7-154)

Sequence (326 aa):
MFKFIKKDKEEKSIILKSPIVGRCFDMSEMPDEMFSKKLLGDGVGFESTDGILYAPVDGEILQVFPTKHALILRTEEGIEILLHIGIDTLQMKGEGFEAFTEKGKQVKVGDKLLTFDNELIKAKVKSNLSVLIVTNNNLIESIDIKLGTVDKDNEILKIRLKKMFKFIKKDKEEKSIILKSPIVGRCFDMSEMPDEMFSKKLLGDGVGFESTDGILYAPVDGEILQVFPTKHALILRTEEGIEILLHIGIDTLQMKGEGFEAFTEKGKQVKVGDKLLTFDNELIKAKVKSNLSVLIVTNNNLIESIDIKLGTVDKDNEILKIRLKK

Organism: NCBI:txid1552